Protein 1J5X (pdb70)

Organism: Thermotoga maritima (strain ATCC 43589 / DSM 3109 / JCM 10099 / NBRC 100826 / MSB8) (NCBI:txid243274)

Solvent-accessible surface area: 13278 Å² total

Secondary structure (DSSP, 8-state):
-HHHHHHHHHHHTHHHHHHHTGGGTT----EEEEEESTHHHHHHHHHHHHHHHHH--EEEEEEHHHHHTT-S----SSEEEEEE-SSS--HHHHHHHHHHHHTTEEEEEEES-TTSHHHHHSSEEEE------S---TTT--TTT--HHHHHHT---HHHHHHHHHHHHHHHHHHHHHHTS-GGG--EEEEE--HHHHHHHHHHHHHH----EEEEE-GGGGGTTGGGG--TTEEE-------HHHHHHHHHHHHTT-EE--BSTTSSB----SGGGGGGTTHHHHHHHHHHHHHHT--TTS-TT--SS---

B-factor: mean 27.66, std 9.81, range [11.33, 60.62]

CATH classification: 3.40.50.10490 (+1 more: 3.40.50.10490)

Radius of gyration: 19.01 Å; Cα contacts (8 Å, |Δi|>4): 615; chains: 1; bounding box: 54×46×40 Å

Nearest PDB structures (foldseek):
  1j5x-assembly1_A  TM=1.003E+00  e=1.816E-60  Thermotoga maritima
  7kqa-assembly1_B  TM=7.941E-01  e=3.525E-17  Stenotrophomonas maltophilia
  3g68-assembly1_B  TM=8.405E-01  e=2.743E-16  Clostridioides difficile 630
  3fj1-assembly2_C  TM=7.834E-01  e=1.114E-14  Ruegeria pomeroyi DSS-3
  3hba-assembly1_A  TM=6.996E-01  e=1.153E-13  Shewanella denitrificans OS217

Structure (mmCIF, N/CA/C/O backbone):
data_1J5X
#
_entry.id   1J5X
#
_cell.length_a   72.96
_cell.length_b   72.96
_cell.length_c   128.52
_cell.angle_alpha   90
_cell.angle_beta   90
_cell.angle_gamma   120
#
_symmetry.space_group_name_H-M   'P 31 2 1'
#
loop_
_entity.id
_entity.type
_entity.pdbx_description
1 polymer 'GLUCOSAMINE-6-PHOSPHATE DEAMINASE'
2 water water
#
loop_
_atom_site.group_PDB
_atom_site.id
_atom_site.type_symbol
_atom_site.label_atom_id
_atom_site.label_alt_id
_atom_site.label_comp_id
_atom_site.label_asym_id
_atom_site.label_entity_id
_atom_site.label_seq_id
_atom_site.pdbx_PDB_ins_code
_atom_site.Cartn_x
_atom_site.Cartn_y
_atom_site.Cartn_z
_atom_site.occupancy
_atom_site.B_iso_or_equiv
_atom_site.auth_seq_id
_atom_site.auth_comp_id
_atom_site.auth_asym_id
_atom_site.auth_atom_id
_atom_site.pdbx_PDB_model_num
ATOM 1 N N . SER A 1 14 ? 56.847 3.117 -2.696 1.00 29.80 2 SER A N 1
ATOM 2 C CA . SER A 1 14 ? 56.283 3.747 -1.447 1.00 29.05 2 SER A CA 1
ATOM 3 C C . SER A 1 14 ? 55.414 4.950 -1.752 1.00 28.76 2 SER A C 1
ATOM 4 O O . SER A 1 14 ? 55.823 5.871 -2.498 1.00 26.38 2 SER A O 1
ATOM 7 N N . LYS A 1 15 ? 54.217 4.970 -1.166 1.00 24.64 3 LYS A N 1
ATOM 8 C CA . LYS A 1 15 ? 53.319 6.107 -1.372 1.00 24.87 3 LYS A CA 1
ATOM 9 C C . LYS A 1 15 ? 53.955 7.385 -0.764 1.00 25.58 3 LYS A C 1
ATOM 10 O O . LYS A 1 15 ? 53.805 8.484 -1.320 1.00 24.69 3 LYS A O 1
ATOM 16 N N . THR A 1 16 ? 54.633 7.199 0.368 1.00 24.62 4 THR A N 1
ATOM 17 C CA . THR A 1 16 ? 55.298 8.311 1.055 1.00 26.24 4 THR A CA 1
ATOM 18 C C . THR A 1 16 ? 56.366 8.905 0.124 1.00 26.77 4 THR A C 1
ATOM 19 O O . THR A 1 16 ? 56.378 10.139 -0.122 1.00 25.01 4 THR A O 1
ATOM 23 N N . LEU A 1 17 ? 57.239 8.057 -0.434 1.00 24.91 5 LEU A N 1
ATOM 24 C CA . LEU A 1 17 ? 58.241 8.574 -1.368 1.00 23.81 5 LEU A CA 1
ATOM 25 C C . LEU A 1 17 ? 57.550 9.323 -2.519 1.00 23.24 5 LEU A C 1
ATOM 26 O O . LEU A 1 17 ? 58.014 10.401 -2.966 1.00 25.47 5 LEU A O 1
ATOM 31 N N . LYS A 1 18 ? 56.428 8.789 -3.027 1.00 23.52 6 LYS A N 1
ATOM 32 C CA . LYS A 1 18 ? 55.726 9.475 -4.113 1.00 24.39 6 LYS A CA 1
ATOM 33 C C . LYS A 1 18 ? 55.269 10.885 -3.711 1.00 24.51 6 LYS A C 1
ATOM 34 O O . LYS A 1 18 ? 55.433 11.869 -4.454 1.00 21.88 6 LYS A O 1
ATOM 40 N N . GLU A 1 19 ? 54.661 10.968 -2.538 1.00 21.42 7 GLU A N 1
ATOM 41 C CA . GLU A 1 19 ? 54.192 12.256 -2.072 1.00 22.12 7 GLU A CA 1
ATOM 42 C C . GLU A 1 19 ? 55.384 13.198 -1.716 1.00 21.86 7 GLU A C 1
ATOM 43 O O . GLU A 1 19 ? 55.293 14.384 -1.903 1.00 26.03 7 GLU A O 1
ATOM 49 N N . ILE A 1 20 ? 56.489 12.700 -1.222 1.00 23.32 8 ILE A N 1
ATOM 50 C CA . ILE A 1 20 ? 57.654 13.608 -0.994 1.00 24.36 8 ILE A CA 1
ATOM 51 C C . ILE A 1 20 ? 58.074 14.155 -2.388 1.00 27.36 8 ILE A C 1
ATOM 52 O O . ILE A 1 20 ? 58.268 15.378 -2.618 1.00 24.38 8 ILE A O 1
ATOM 57 N N . THR A 1 21 ? 58.199 13.228 -3.333 1.00 24.25 9 THR A N 1
ATOM 58 C CA . THR A 1 21 ? 58.613 13.578 -4.696 1.00 25.98 9 THR A CA 1
ATOM 59 C C . THR A 1 21 ? 57.661 14.536 -5.394 1.00 23.82 9 THR A C 1
ATOM 60 O O . THR A 1 21 ? 58.072 15.289 -6.281 1.00 24.31 9 THR A O 1
ATOM 64 N N . ASP A 1 22 ? 56.407 14.561 -4.953 1.00 23.04 10 ASP A N 1
ATOM 65 C CA . ASP A 1 22 ? 55.443 15.458 -5.545 1.00 22.18 10 ASP A CA 1
ATOM 66 C C . ASP A 1 22 ? 55.834 16.945 -5.293 1.00 22.82 10 ASP A C 1
ATOM 67 O O . ASP A 1 22 ? 55.299 17.819 -5.950 1.00 23.50 10 ASP A O 1
ATOM 72 N N . GLN A 1 23 ? 56.714 17.190 -4.335 1.00 21.66 11 GLN A N 1
ATOM 73 C CA . GLN A 1 23 ? 57.116 18.570 -4.069 1.00 24.13 11 GLN A CA 1
ATOM 74 C C . GLN A 1 23 ? 58.005 19.004 -5.235 1.00 25.36 11 GLN A C 1
ATOM 75 O O . GLN A 1 23 ? 58.276 20.187 -5.436 1.00 25.47 11 GLN A O 1
ATOM 81 N N . LYS A 1 24 ? 58.497 18.021 -5.976 1.00 24.69 12 LYS A N 1
ATOM 82 C CA . LYS A 1 24 ? 59.284 18.330 -7.156 1.00 27.32 12 LYS A CA 1
ATOM 83 C C . LYS A 1 24 ? 58.393 18.276 -8.371 1.00 29.17 12 LYS A C 1
ATOM 84 O O . LYS A 1 24 ? 58.438 19.156 -9.227 1.00 27.05 12 LYS A O 1
ATOM 90 N N . ASN A 1 25 ? 57.558 17.237 -8.473 1.00 29.41 13 ASN A N 1
ATOM 91 C CA . ASN A 1 25 ? 56.732 17.101 -9.668 1.00 32.88 13 ASN A CA 1
ATOM 92 C C . ASN A 1 25 ? 55.422 17.834 -9.810 1.00 30.54 13 ASN A C 1
ATOM 93 O O . ASN A 1 25 ? 54.973 18.094 -10.923 1.00 30.69 13 ASN A O 1
ATOM 98 N N . GLU A 1 26 ? 54.783 18.168 -8.705 1.00 28.76 14 GLU A N 1
ATOM 99 C CA . GLU A 1 26 ? 53.471 18.767 -8.805 1.00 26.75 14 GLU A CA 1
ATOM 100 C C . GLU A 1 26 ? 53.308 20.150 -8.190 1.00 24.16 14 GLU A C 1
ATOM 101 O O . GLU A 1 26 ? 52.243 20.749 -8.259 1.00 23.06 14 GLU A O 1
ATOM 107 N N . LEU A 1 27 ? 54.363 20.642 -7.586 1.00 23.68 15 LEU A N 1
ATOM 108 C CA . LEU A 1 27 ? 54.269 21.925 -6.887 1.00 25.35 15 LEU A CA 1
ATOM 109 C C . LEU A 1 27 ? 53.917 23.098 -7.788 1.00 26.58 15 LEU A C 1
ATOM 110 O O . LEU A 1 27 ? 53.082 23.911 -7.439 1.00 26.16 15 LEU A O 1
ATOM 115 N N . LYS A 1 28 ? 54.564 23.179 -8.948 1.00 26.32 16 LYS A N 1
ATOM 116 C CA . LYS A 1 28 ? 54.268 24.286 -9.852 1.00 25.96 16 LYS A CA 1
ATOM 117 C C . LYS A 1 28 ? 52.823 24.293 -10.286 1.00 25.94 16 LYS A C 1
ATOM 118 O O . LYS A 1 28 ? 52.140 25.326 -10.351 1.00 24.99 16 LYS A O 1
ATOM 124 N N . LYS A 1 29 ? 52.315 23.105 -10.591 1.00 26.27 17 LYS A N 1
ATOM 125 C CA . LYS A 1 29 ? 50.921 23.021 -10.981 1.00 27.78 17 LYS A CA 1
ATOM 126 C C . LYS A 1 29 ? 49.984 23.479 -9.870 1.00 24.29 17 LYS A C 1
ATOM 127 O O . LYS A 1 29 ? 49.016 24.200 -10.104 1.00 25.21 17 LYS A O 1
ATOM 133 N N . PHE A 1 30 ? 50.274 23.026 -8.653 1.00 24.78 18 PHE A N 1
ATOM 134 C CA . PHE A 1 30 ? 49.464 23.384 -7.517 1.00 24.50 18 PHE A CA 1
ATOM 135 C C . PHE A 1 30 ? 49.580 24.904 -7.331 1.00 21.61 18 PHE A C 1
ATOM 136 O O . PHE A 1 30 ? 48.594 25.597 -7.103 1.00 21.44 18 PHE A O 1
ATOM 144 N N . PHE A 1 31 ? 50.813 25.399 -7.402 1.00 22.83 19 PHE A N 1
ATOM 145 C CA . PHE A 1 31 ? 51.031 26.843 -7.212 1.00 23.52 19 PHE A CA 1
ATOM 146 C C . PHE A 1 31 ? 50.207 27.660 -8.208 1.00 26.41 19 PHE A C 1
ATOM 147 O O . PHE A 1 31 ? 49.484 28.618 -7.834 1.00 26.50 19 PHE A O 1
ATOM 155 N N . GLU A 1 32 ? 50.276 27.252 -9.479 1.00 26.96 20 GLU A N 1
ATOM 156 C CA . GLU A 1 32 ? 49.620 28.016 -10.538 1.00 30.61 20 GLU A CA 1
ATOM 157 C C . GLU A 1 32 ? 48.139 27.855 -10.582 1.00 31.33 20 GLU A C 1
ATOM 158 O O . GLU A 1 32 ? 47.415 28.783 -10.900 1.00 30.94 20 GLU A O 1
ATOM 164 N N . ASN A 1 33 ? 47.654 26.667 -10.244 1.00 30.94 21 ASN A N 1
ATOM 165 C CA . ASN A 1 33 ? 46.220 26.508 -10.300 1.00 32.93 21 ASN A CA 1
ATOM 166 C C . ASN A 1 33 ? 45.446 26.918 -9.065 1.00 30.52 21 ASN A C 1
ATOM 167 O O . ASN A 1 33 ? 44.293 27.342 -9.165 1.00 32.45 21 ASN A O 1
ATOM 172 N N . PHE A 1 34 ? 46.062 26.803 -7.896 1.00 26.63 22 PHE A N 1
ATOM 173 C CA . PHE A 1 34 ? 45.365 27.146 -6.678 1.00 24.86 22 PHE A CA 1
ATOM 174 C C . PHE A 1 34 ? 45.949 28.415 -5.994 1.00 23.55 22 PHE A C 1
ATOM 175 O O . PHE A 1 34 ? 45.221 29.322 -5.653 1.00 25.46 22 PHE A O 1
ATOM 183 N N . VAL A 1 35 ? 47.256 28.436 -5.781 1.00 23.12 23 VAL A N 1
ATOM 184 C CA . VAL A 1 35 ? 47.836 29.587 -5.043 1.00 21.69 23 VAL A CA 1
ATOM 185 C C . VAL A 1 35 ? 47.634 30.936 -5.771 1.00 22.69 23 VAL A C 1
ATOM 186 O O . VAL A 1 35 ? 47.086 31.892 -5.198 1.00 25.20 23 VAL A O 1
ATOM 190 N N . LEU A 1 36 ? 48.080 30.999 -7.013 1.00 27.27 24 LEU A N 1
ATOM 191 C CA . LEU A 1 36 ? 47.933 32.207 -7.805 1.00 31.98 24 LEU A CA 1
ATOM 192 C C . LEU A 1 36 ? 46.513 32.671 -7.975 1.00 35.93 24 LEU A C 1
ATOM 193 O O . LEU A 1 36 ? 46.312 33.774 -8.417 1.00 39.04 24 LEU A O 1
ATOM 198 N N . ASN A 1 37 ? 45.516 31.847 -7.647 1.00 40.90 25 ASN A N 1
ATOM 199 C CA . ASN A 1 37 ? 44.125 32.297 -7.831 1.00 44.88 25 ASN A CA 1
ATOM 200 C C . ASN A 1 37 ? 43.453 32.652 -6.515 1.00 45.20 25 ASN A C 1
ATOM 201 O O . ASN A 1 37 ? 42.302 33.112 -6.474 1.00 45.05 25 ASN A O 1
ATOM 206 N N . LEU A 1 38 ? 44.202 32.462 -5.435 1.00 45.04 26 LEU A N 1
ATOM 207 C CA . LEU A 1 38 ? 43.723 32.710 -4.088 1.00 45.39 26 LEU A CA 1
ATOM 208 C C . LEU A 1 38 ? 43.202 34.137 -3.827 1.00 46.97 26 LEU A C 1
ATOM 209 O O . LEU A 1 38 ? 42.245 34.310 -3.076 1.00 47.15 26 LEU A O 1
ATOM 214 N N . GLU A 1 39 ? 43.788 35.174 -4.416 1.00 46.25 27 GLU A N 1
ATOM 215 C CA . GLU A 1 39 ? 43.246 36.487 -4.090 1.00 48.03 27 GLU A CA 1
ATOM 216 C C . GLU A 1 39 ? 41.861 36.784 -4.675 1.00 48.96 27 GLU A C 1
ATOM 217 O O . GLU A 1 39 ? 41.139 37.625 -4.136 1.00 48.06 27 GLU A O 1
ATOM 223 N N . LYS A 1 40 ? 41.483 36.091 -5.749 1.00 49.58 28 LYS A N 1
ATOM 224 C CA . LYS A 1 40 ? 40.155 36.289 -6.356 1.00 51.57 28 LYS A CA 1
ATOM 225 C C . LYS A 1 40 ? 39.043 35.414 -5.703 1.00 51.95 28 LYS A C 1
ATOM 226 O O . LYS A 1 40 ? 39.102 35.007 -4.520 1.00 52.70 28 LYS A O 1
ATOM 232 N N . ILE A 1 47 ? 38.865 36.040 4.172 1.00 43.13 35 ILE A N 1
ATOM 233 C CA . ILE A 1 47 ? 39.903 36.236 5.187 1.00 40.60 35 ILE A CA 1
ATOM 234 C C . ILE A 1 47 ? 40.359 37.693 5.339 1.00 41.97 35 ILE A C 1
ATOM 235 O O . ILE A 1 47 ? 40.326 38.254 6.455 1.00 39.32 35 ILE A O 1
ATOM 240 N N . THR A 1 52 ? 42.013 40.295 11.895 1.00 49.21 40 THR A N 1
ATOM 241 C CA . THR A 1 52 ? 41.841 40.930 13.201 1.00 48.87 40 THR A CA 1
ATOM 242 C C . THR A 1 52 ? 43.108 41.264 13.976 1.00 50.06 40 THR A C 1
ATOM 243 O O . THR A 1 52 ? 44.245 40.959 13.583 1.00 49.51 40 THR A O 1
ATOM 247 N N . ASP A 1 53 ? 42.832 41.863 15.131 1.00 50.08 41 ASP A N 1
ATOM 248 C CA . ASP A 1 53 ? 43.804 42.269 16.104 1.00 48.62 41 ASP A CA 1
ATOM 249 C C . ASP A 1 53 ? 44.801 41.136 16.380 1.00 47.14 41 ASP A C 1
ATOM 250 O O . ASP A 1 53 ? 46.037 41.303 16.183 1.00 44.31 41 ASP A O 1
ATOM 252 N N . GLU A 1 54 ? 44.252 40.004 16.846 1.00 40.67 42 GLU A N 1
ATOM 253 C CA . GLU A 1 54 ? 45.062 38.846 17.216 1.00 37.47 42 GLU A CA 1
ATOM 254 C C . GLU A 1 54 ? 44.620 37.659 16.360 1.00 32.79 42 GLU A C 1
ATOM 255 O O . GLU A 1 54 ? 43.411 37.465 16.137 1.00 30.17 42 GLU A O 1
ATOM 261 N N . VAL A 1 55 ? 45.578 36.910 15.833 1.00 25.86 43 VAL A N 1
ATOM 262 C CA . VAL A 1 55 ? 45.197 35.768 15.010 1.00 22.62 43 VAL A CA 1
ATOM 263 C C . VAL A 1 55 ? 45.850 34.535 15.586 1.00 22.60 43 VAL A C 1
ATOM 264 O O . VAL A 1 55 ? 47.042 34.532 15.907 1.00 19.05 43 VAL A O 1
ATOM 268 N N . LEU A 1 56 ? 45.023 33.510 15.820 1.00 17.88 44 LEU A N 1
ATOM 269 C CA . LEU A 1 56 ? 45.508 32.249 16.356 1.00 17.83 44 LEU A CA 1
ATOM 270 C C . LEU A 1 56 ? 45.694 31.197 15.232 1.00 15.60 44 LEU A C 1
ATOM 271 O O . LEU A 1 56 ? 45.003 31.242 14.213 1.00 18.85 44 LEU A O 1
ATOM 276 N N . PHE A 1 57 ? 46.646 30.277 15.451 1.00 14.99 45 PHE A N 1
ATOM 277 C CA . PHE A 1 57 ? 46.943 29.191 14.511 1.00 15.06 45 PHE A CA 1
ATOM 278 C C . PHE A 1 57 ? 46.908 27.976 15.425 1.00 15.95 45 PHE A C 1
ATOM 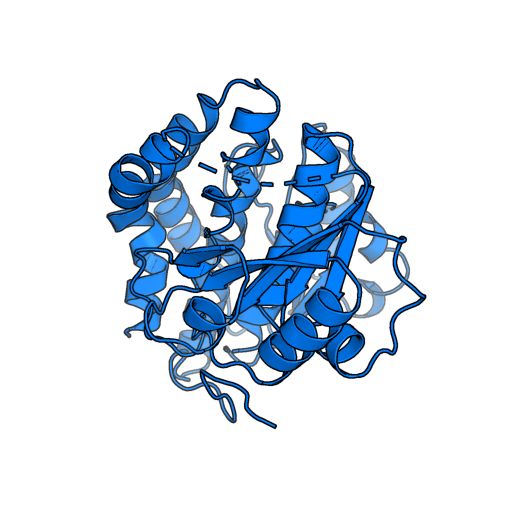279 O O . PHE A 1 57 ? 47.706 27.868 16.335 1.00 15.36 45 PHE A O 1
ATOM 287 N N . VAL A 1 58 ? 45.979 27.040 15.159 1.00 16.22 46 VAL A N 1
ATOM 288 C CA . VAL A 1 58 ? 45.772 25.948 16.142 1.00 15.04 46 VAL A CA 1
ATOM 289 C C . VAL A 1 58 ? 45.813 24.592 15.438 1.00 16.01 46 VAL A C 1
ATOM 290 O O . VAL A 1 58 ? 45.128 24.431 14.432 1.00 17.07 46 VAL A O 1
ATOM 294 N N . GLY A 1 59 ? 46.571 23.640 15.961 1.00 16.09 47 GLY A N 1
ATOM 295 C CA . GLY A 1 59 ? 46.621 22.346 15.271 1.00 19.31 47 GLY A CA 1
ATOM 296 C C . GLY A 1 59 ? 47.371 21.324 16.089 1.00 19.96 47 GLY A C 1
ATOM 297 O O . GLY A 1 59 ? 47.823 21.673 17.169 1.00 16.64 47 GLY A O 1
ATOM 298 N N . CYS A 1 60 ? 47.499 20.083 15.580 1.00 15.45 48 CYS A N 1
ATOM 299 C CA . CYS A 1 60 ? 48.188 18.987 16.276 1.00 15.13 48 CYS A CA 1
ATOM 300 C C . CYS A 1 60 ? 49.283 18.346 15.443 1.00 14.70 48 CYS A C 1
ATOM 301 O O . CYS A 1 60 ? 49.111 18.200 14.210 1.00 16.50 48 CYS A O 1
ATOM 304 N N . GLY A 1 61 ? 50.378 17.986 16.103 1.00 16.54 49 GLY A N 1
ATOM 305 C CA . GLY A 1 61 ? 51.480 17.275 15.421 1.00 14.95 49 GLY A CA 1
ATOM 306 C C . GLY A 1 61 ? 52.056 18.110 14.288 1.00 19.65 49 GLY A C 1
ATOM 307 O O . GLY A 1 61 ? 52.393 19.310 14.503 1.00 15.39 49 GLY A O 1
ATOM 308 N N . SER A 1 62 ? 52.215 17.507 13.104 1.00 16.95 50 SER A N 1
ATOM 309 C CA . SER A 1 62 ? 52.720 18.293 11.952 1.00 17.55 50 SER A CA 1
ATOM 310 C C . SER A 1 62 ? 51.892 19.531 11.716 1.00 18.53 50 SER A C 1
ATOM 311 O O . SER A 1 62 ? 52.439 20.551 11.235 1.00 20.51 50 SER A O 1
ATOM 314 N N . SER A 1 63 ? 50.580 19.469 12.010 1.00 15.79 51 SER A N 1
ATOM 315 C CA . SER A 1 63 ? 49.736 20.647 11.766 1.00 18.24 51 SER A CA 1
ATOM 316 C C . SER A 1 63 ? 49.991 21.741 12.836 1.00 18.22 51 SER A C 1
ATOM 317 O O . SER A 1 63 ? 49.718 22.923 12.636 1.00 18.43 51 SER A O 1
ATOM 320 N N . TYR A 1 64 ? 50.481 21.325 13.986 1.00 17.48 52 TYR A N 1
ATOM 321 C CA . TYR A 1 64 ? 50.836 22.339 14.978 1.00 16.72 52 TYR A CA 1
ATOM 322 C C . TYR A 1 64 ? 52.133 22.930 14.484 1.00 17.10 52 TYR A C 1
ATOM 323 O O . TYR A 1 64 ? 52.371 24.140 14.618 1.00 17.17 52 TYR A O 1
ATOM 332 N N . ASN A 1 65 ? 53.033 22.088 13.977 1.00 17.07 53 ASN A N 1
ATOM 333 C CA . ASN A 1 65 ? 54.289 22.670 13.475 1.00 16.10 53 ASN A CA 1
ATOM 334 C C . ASN A 1 65 ? 54.051 23.643 12.333 1.00 16.48 53 ASN A C 1
ATOM 335 O O . ASN A 1 65 ? 54.789 24.650 12.189 1.00 18.03 53 ASN A O 1
ATOM 340 N N . LEU A 1 66 ? 53.044 23.357 11.516 1.00 14.68 54 LEU A N 1
ATOM 341 C CA . LEU A 1 66 ? 52.673 24.178 10.390 1.00 18.11 54 LEU A CA 1
ATOM 342 C C . LEU A 1 66 ? 52.126 25.508 10.960 1.00 16.64 54 LEU A C 1
ATOM 343 O O . LEU A 1 66 ? 52.534 26.611 10.530 1.00 18.85 54 LEU A O 1
ATOM 348 N N . ALA A 1 67 ? 51.250 25.410 11.961 1.00 15.59 55 ALA A N 1
ATOM 349 C CA . ALA A 1 67 ? 50.627 26.581 12.635 1.00 15.53 55 ALA A CA 1
ATOM 350 C C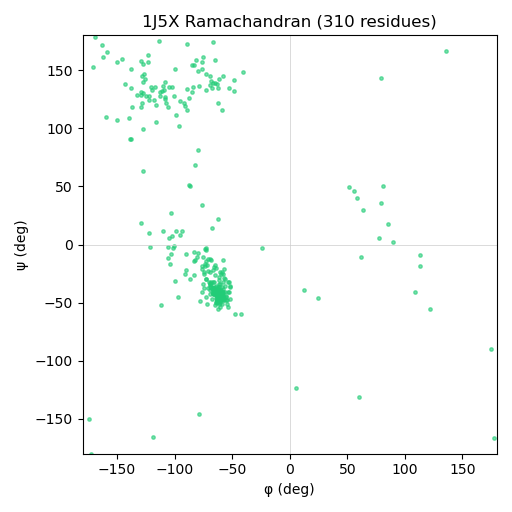 . ALA A 1 67 ? 51.721 27.471 13.237 1.00 16.47 55 ALA A C 1
ATOM 351 O O . ALA A 1 67 ? 51.680 28.687 13.125 1.00 16.79 55 ALA A O 1
ATOM 353 N N . LEU A 1 68 ? 52.709 26.854 13.872 1.00 15.21 56 LEU A N 1
ATOM 354 C CA . LEU A 1 68 ? 53.801 27.621 14.456 1.00 16.59 56 LEU A CA 1
ATOM 355 C C . LEU A 1 68 ? 54.570 28.369 13.358 1.00 18.28 56 LEU A C 1
ATOM 356 O O . LEU A 1 68 ? 54.793 29.592 13.464 1.00 19.06 56 LEU A O 1
ATOM 361 N N . THR A 1 69 ? 54.947 27.648 12.305 1.00 16.71 57 THR A N 1
ATOM 362 C CA . THR A 1 69 ? 55.704 28.261 11.212 1.00 18.22 57 THR A CA 1
ATOM 363 C C . THR A 1 69 ? 54.960 29.432 10.579 1.00 18.57 57 THR A C 1
ATOM 364 O O . THR A 1 69 ? 55.538 30.518 10.411 1.00 16.16 57 THR A O 1
ATOM 368 N N . ILE A 1 70 ? 53.662 29.262 10.269 1.00 16.91 58 ILE A N 1
ATOM 369 C CA . ILE A 1 70 ? 52.972 30.369 9.643 1.00 15.09 58 ILE A CA 1
ATOM 370 C C . ILE A 1 70 ? 52.705 31.512 10.626 1.00 16.86 58 ILE A C 1
ATOM 371 O O . ILE A 1 70 ? 52.716 32.686 10.231 1.00 16.60 58 ILE A O 1
ATOM 376 N N . SER A 1 71 ? 52.531 31.211 11.922 1.00 14.56 59 SER A N 1
ATOM 377 C CA . SER A 1 71 ? 52.275 32.267 12.923 1.00 16.57 59 SER A CA 1
ATOM 378 C C . SER A 1 71 ? 53.471 33.272 12.906 1.00 17.94 59 SER A C 1
ATOM 379 O O . SER A 1 71 ? 53.280 34.517 12.957 1.00 17.27 59 SER A O 1
ATOM 382 N N . TYR A 1 72 ? 54.684 32.751 12.820 1.00 16.49 60 TYR A N 1
ATOM 383 C CA . TYR A 1 72 ? 55.847 33.684 12.786 1.00 16.22 60 TYR A CA 1
ATOM 384 C C . TYR A 1 72 ? 55.731 34.567 11.537 1.00 17.62 60 TYR A C 1
ATOM 385 O O . TYR A 1 72 ? 55.920 35.793 11.583 1.00 18.93 60 TYR A O 1
ATOM 394 N N . TYR A 1 73 ? 55.477 33.941 10.386 1.00 17.27 61 TYR A N 1
ATOM 395 C CA . TYR A 1 73 ? 55.407 34.703 9.140 1.00 18.39 61 TYR A CA 1
ATOM 396 C C . TYR A 1 73 ? 54.293 35.745 9.113 1.00 18.43 61 TYR A C 1
ATOM 397 O O . TYR A 1 73 ? 54.472 36.875 8.600 1.00 17.31 61 TYR A O 1
ATOM 406 N N . PHE A 1 74 ? 53.119 35.373 9.597 1.00 17.60 62 PHE A N 1
ATOM 407 C CA . PHE A 1 74 ? 52.016 36.348 9.659 1.00 19.23 62 PHE A CA 1
ATOM 408 C C . PHE A 1 74 ? 52.339 37.566 10.512 1.00 20.37 62 PHE A C 1
ATOM 409 O O . PHE A 1 74 ? 52.055 38.716 10.126 1.00 21.09 62 PHE A O 1
ATOM 417 N N . GLU A 1 75 ? 52.919 37.325 11.671 1.00 19.49 63 GLU A N 1
ATOM 418 C CA . GLU A 1 75 ? 53.298 38.433 12.531 1.00 21.69 63 GLU A CA 1
ATOM 419 C C . GLU A 1 75 ? 54.364 39.264 11.800 1.00 20.54 63 GLU A C 1
ATOM 420 O O . GLU A 1 75 ? 54.338 40.499 11.856 1.00 24.17 63 GLU A O 1
ATOM 426 N N . ARG A 1 76 ? 55.274 38.596 11.128 1.00 17.91 64 ARG A N 1
ATOM 427 C CA . ARG A 1 76 ? 56.371 39.289 10.415 1.00 19.46 64 ARG A CA 1
ATOM 428 C C . ARG A 1 76 ? 55.860 40.174 9.268 1.00 20.16 64 ARG A C 1
ATOM 429 O O . ARG A 1 76 ? 56.244 41.358 9.128 1.00 18.84 64 ARG A O 1
ATOM 437 N N . VAL A 1 77 ? 55.010 39.624 8.427 1.00 17.26 65 VAL A N 1
ATOM 438 C CA . VAL A 1 77 ? 54.566 40.420 7.289 1.00 21.15 65 VAL A CA 1
ATOM 439 C C . VAL A 1 77 ? 53.328 41.244 7.489 1.00 21.19 65 VAL A C 1
ATOM 440 O O . VAL A 1 77 ? 53.173 42.284 6.809 1.00 21.98 65 VAL A O 1
ATOM 444 N N . LEU A 1 78 ? 52.443 40.863 8.403 1.00 19.34 66 LEU A N 1
ATOM 445 C CA . LEU A 1 78 ? 51.232 41.675 8.622 1.00 21.55 66 LEU A CA 1
ATOM 446 C C . LEU A 1 78 ? 51.299 42.543 9.875 1.00 23.11 66 LEU A C 1
ATOM 447 O O . LEU A 1 78 ? 50.425 43.360 10.088 1.00 22.21 66 LEU A O 1
ATOM 452 N N . LYS A 1 79 ? 52.333 42.350 10.686 1.00 23.09 67 LYS A N 1
ATOM 453 C CA . LYS A 1 79 ? 52.515 43.095 11.920 1.00 24.63 67 LYS A CA 1
ATOM 454 C C . LYS A 1 79 ? 51.331 42.998 12.848 1.00 26.07 67 LYS A C 1
ATOM 455 O O . LYS A 1 79 ? 50.906 43.987 13.389 1.00 25.37 67 LYS A O 1
ATOM 461 N N . ILE A 1 80 ? 50.805 41.803 13.061 1.00 24.00 68 ILE A N 1
ATOM 462 C CA . ILE A 1 80 ? 49.655 41.619 13.947 1.00 27.81 68 ILE A CA 1
ATOM 463 C C . ILE A 1 80 ? 50.102 40.614 14.991 1.00 26.22 68 ILE A C 1
ATOM 464 O O . ILE A 1 80 ? 51.042 39.874 14.758 1.00 28.75 68 ILE A O 1
ATOM 469 N N . ARG A 1 81 ? 49.464 40.601 16.141 1.00 22.74 69 ARG A N 1
ATOM 470 C CA . ARG A 1 81 ? 49.835 39.676 17.183 1.00 25.51 69 ARG A CA 1
ATOM 471 C C . ARG A 1 81 ? 49.364 38.259 16.761 1.00 21.98 69 ARG A C 1
ATOM 472 O O . ARG A 1 81 ? 48.232 38.141 16.314 1.00 25.85 69 ARG A O 1
ATOM 480 N N . THR A 1 82 ? 50.222 37.257 16.881 1.00 20.63 70 THR A N 1
ATOM 481 C CA . THR A 1 82 ? 49.783 35.851 16.558 1.00 19.42 70 THR A CA 1
ATOM 482 C C . THR A 1 82 ? 50.123 34.902 17.685 1.00 19.86 70 THR A C 1
ATOM 483 O O . THR A 1 82 ? 51.003 35.178 18.479 1.00 20.37 70 THR A O 1
ATOM 487 N N . LYS A 1 83 ? 49.438 33.755 17.773 1.00 15.96 71 LYS A N 1
ATOM 488 C CA . LYS A 1 83 ? 49.762 32.753 18.776 1.00 18.37 71 LYS A CA 1
ATOM 489 C C . LYS A 1 83 ? 49.543 31.412 18.040 1.00 16.77 71 LYS A C 1
ATOM 490 O O . LYS A 1 83 ? 48.637 31.297 17.231 1.00 17.90 71 LYS A O 1
ATOM 496 N N . ALA A 1 84 ? 50.447 30.474 18.257 1.00 17.02 72 ALA A N 1
ATOM 497 C CA . ALA A 1 84 ? 50.298 29.101 17.685 1.00 16.03 72 ALA A CA 1
ATOM 498 C C . ALA A 1 84 ? 50.027 28.290 18.974 1.00 14.63 72 ALA A C 1
ATOM 499 O O . ALA A 1 84 ? 50.756 28.445 20.003 1.00 17.46 72 ALA A O 1
ATOM 501 N N . ILE A 1 85 ? 48.991 27.435 18.942 1.00 15.14 73 ILE A N 1
ATOM 502 C CA . ILE A 1 85 ? 48.619 26.671 20.145 1.00 15.75 73 ILE A CA 1
ATOM 503 C C . ILE A 1 85 ? 48.281 25.228 19.772 1.00 15.10 73 ILE A C 1
ATOM 504 O O . ILE A 1 85 ? 47.546 25.000 18.787 1.00 14.62 73 ILE A O 1
ATOM 509 N N . PRO A 1 86 ? 48.812 24.268 20.545 1.00 15.95 74 PRO A N 1
ATOM 510 C CA . PRO A 1 86 ? 48.473 22.862 20.238 1.00 16.74 74 PRO A CA 1
ATOM 511 C C . PRO A 1 86 ? 46.957 22.772 20.461 1.00 17.65 74 PRO A C 1
ATOM 512 O O . PRO A 1 86 ? 46.462 23.306 21.450 1.00 16.56 74 PRO A O 1
ATOM 516 N N . ALA A 1 87 ? 46.214 22.076 19.588 1.00 18.94 75 ALA A N 1
ATOM 517 C CA . ALA A 1 87 ? 44.767 22.105 19.747 1.00 15.88 75 ALA A CA 1
ATOM 518 C C . ALA A 1 87 ? 44.222 21.561 21.044 1.00 17.91 75 ALA A C 1
ATOM 519 O O . ALA A 1 87 ? 43.154 22.022 21.457 1.00 17.41 75 ALA A O 1
ATOM 521 N N . GLY A 1 88 ? 44.905 20.586 21.632 1.00 18.34 76 GLY A N 1
ATOM 522 C CA . GLY A 1 88 ? 44.452 20.034 22.903 1.00 17.51 76 GLY A CA 1
ATOM 523 C C . GLY A 1 88 ? 44.360 21.097 24.001 1.00 17.37 76 GLY A C 1
ATOM 524 O O . GLY A 1 88 ? 43.476 21.054 24.843 1.00 17.09 76 GLY A O 1
ATOM 525 N N . GLU A 1 89 ? 45.286 22.062 24.014 1.00 17.86 77 GLU A N 1
ATOM 526 C CA . GLU A 1 89 ? 45.235 23.110 25.034 1.00 16.98 77 GLU A CA 1
ATOM 527 C C . GLU A 1 89 ? 43.995 24.004 24.868 1.00 15.76 77 GLU A C 1
ATOM 528 O O . GLU A 1 89 ? 43.451 24.521 25.853 1.00 18.52 77 GLU A O 1
ATOM 534 N N . VAL A 1 90 ? 43.557 24.202 23.631 1.00 16.45 78 VAL A N 1
ATOM 535 C CA . VAL A 1 90 ? 42.386 25.011 23.391 1.00 15.81 78 VAL A CA 1
ATOM 536 C C . VAL A 1 90 ? 41.148 24.159 23.727 1.00 18.97 78 VAL A C 1
ATOM 537 O O . VAL A 1 90 ? 40.219 24.622 24.391 1.00 17.08 78 VAL A O 1
ATOM 541 N N . ALA A 1 91 ? 41.150 22.947 23.194 1.00 17.40 79 ALA A N 1
ATOM 542 C CA . ALA A 1 91 ? 40.003 22.035 23.400 1.00 17.64 79 ALA A CA 1
ATOM 543 C C . ALA A 1 91 ? 39.652 21.874 24.860 1.00 20.10 79 ALA A C 1
ATOM 544 O O . ALA A 1 91 ? 38.453 21.812 25.209 1.00 21.35 79 ALA A O 1
ATOM 546 N N . PHE A 1 92 ? 40.664 21.774 25.731 1.00 19.22 80 PHE A N 1
ATOM 547 C CA . PHE A 1 92 ? 40.384 21.594 27.145 1.00 19.71 80 PHE A CA 1
ATOM 548 C C . PHE A 1 92 ? 40.462 22.901 27.974 1.00 19.86 80 PHE A C 1
ATOM 549 O O . PHE A 1 92 ? 40.427 22.870 29.190 1.00 20.53 80 PHE A O 1
ATOM 557 N N . GLN A 1 93 ? 40.528 24.012 27.262 1.00 17.27 81 GLN A N 1
ATOM 558 C CA . GLN A 1 93 ? 40.538 25.364 27.814 1.00 22.32 81 GLN A CA 1
ATOM 559 C C . GLN A 1 93 ? 41.608 25.527 28.899 1.00 23.52 81 GLN A C 1
ATOM 560 O O . GLN A 1 93 ? 41.336 26.038 30.036 1.00 19.15 81 GLN A O 1
ATOM 566 N N . LYS A 1 94 ? 42.807 25.085 28.538 1.00 19.62 82 LYS A N 1
ATOM 567 C CA . LYS A 1 94 ? 43.935 25.210 29.441 1.00 20.07 82 LYS A CA 1
ATOM 568 C C . LYS A 1 94 ? 44.844 26.372 29.065 1.00 23.71 82 LYS A C 1
ATOM 569 O O . LYS A 1 94 ? 45.851 26.642 29.759 1.00 26.24 82 LYS A O 1
ATOM 575 N N . ILE A 1 95 ? 44.508 27.034 27.974 1.00 21.53 83 ILE A N 1
ATOM 576 C CA . ILE A 1 95 ? 45.272 28.193 27.516 1.00 24.14 83 ILE A CA 1
ATOM 577 C C . ILE A 1 95 ? 44.976 29.447 28.361 1.00 29.35 83 ILE A C 1
ATOM 578 O O . ILE A 1 95 ? 43.928 29.582 28.959 1.00 25.89 83 ILE A O 1
ATOM 583 N N . PRO A 1 96 ? 45.961 30.343 28.470 1.00 29.19 84 PRO A N 1
ATOM 584 C CA . PRO A 1 96 ? 45.710 31.568 29.232 1.00 34.36 84 PRO A CA 1
ATOM 585 C C . PRO A 1 96 ? 44.543 32.234 28.423 1.00 39.71 84 PRO A C 1
ATOM 586 O O . PRO A 1 96 ? 44.513 32.119 27.191 1.00 40.74 84 PRO A O 1
ATOM 590 N N . ASP A 1 97 ? 43.576 32.876 29.085 1.00 43.25 85 ASP A N 1
ATOM 591 C CA . ASP A 1 97 ? 42.425 33.474 28.367 1.00 45.95 85 ASP A CA 1
ATOM 592 C C . ASP A 1 97 ? 42.717 34.193 27.040 1.00 46.59 85 ASP A C 1
ATOM 593 O O . ASP A 1 97 ? 43.765 34.791 26.882 1.00 48.15 85 ASP A O 1
ATOM 598 N N . LEU A 1 98 ? 41.771 34.157 26.103 1.00 46.94 86 LEU A N 1
ATOM 599 C CA . LEU A 1 98 ? 41.958 34.847 24.822 1.00 47.29 86 LEU A CA 1
ATOM 600 C C . LEU A 1 98 ? 41.472 36.287 24.853 1.00 46.26 86 LEU A C 1
ATOM 601 O O . LEU A 1 98 ? 40.824 36.729 25.811 1.00 45.85 86 LEU A O 1
ATOM 606 N N . GLU A 1 99 ? 41.767 37.000 23.767 1.00 44.57 87 GLU A N 1
ATOM 607 C CA . GLU A 1 99 ? 41.297 38.370 23.647 1.00 44.18 87 GLU A CA 1
ATOM 608 C C . GLU A 1 99 ? 39.774 38.247 23.530 1.00 45.04 87 GLU A C 1
ATOM 609 O O . GLU A 1 99 ? 39.224 37.135 23.422 1.00 44.72 87 GLU A O 1
ATOM 611 N N . GLU A 1 100 ? 39.094 39.382 23.533 1.00 45.45 88 GLU A N 1
ATOM 612 C CA . GLU A 1 100 ? 37.645 39.382 23.459 1.00 46.96 88 GLU A CA 1
ATOM 613 C C . GLU A 1 100 ? 37.073 38.879 22.120 1.00 46.27 88 GLU A C 1
ATOM 614 O O . GLU A 1 100 ? 35.921 38.439 22.053 1.00 47.49 88 GLU A O 1
ATOM 616 N N . ARG A 1 101 ? 37.875 38.926 21.065 1.00 44.61 89 ARG A N 1
ATOM 617 C CA . ARG A 1 101 ? 37.408 38.496 19.753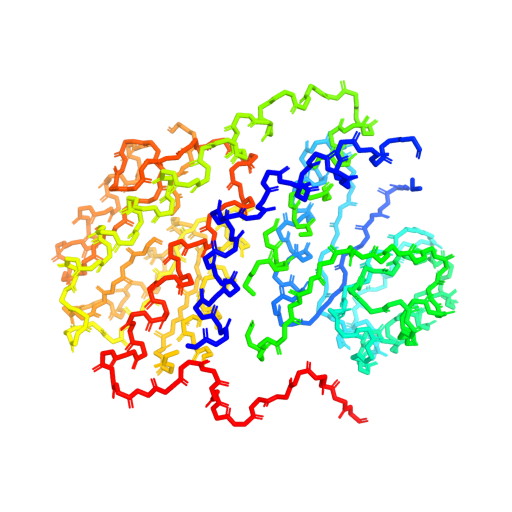 1.00 43.19 89 ARG A CA 1
ATOM 618 C C . ARG A 1 101 ? 38.646 38.267 18.925 1.00 42.72 89 ARG A C 1
ATOM 619 O O . ARG A 1 101 ? 39.725 38.790 19.271 1.00 43.10 89 ARG A O 1
ATOM 621 N N . GLY A 1 102 ? 38.509 37.523 17.830 1.00 36.77 90 GLY A N 1
ATOM 622 C CA . GLY A 1 102 ? 39.664 37.306 16.993 1.00 35.11 90 GLY A CA 1
ATOM 623 C C . GLY A 1 102 ? 39.353 36.391 15.822 1.00 32.76 90 GLY A C 1
ATOM 624 O O . GLY A 1 102 ? 38.165 36.135 15.493 1.00 33.43 90 GLY A O 1
ATOM 625 N N . LEU A 1 103 ? 40.415 35.927 15.178 1.00 27.38 91 LEU A N 1
ATOM 626 C CA . LEU A 1 103 ? 40.304 35.029 14.025 1.00 22.15 91 LEU A CA 1
ATOM 627 C C . LEU A 1 103 ? 41.213 33.843 14.370 1.00 22.30 91 LEU A C 1
ATOM 628 O O . LEU A 1 103 ? 42.281 34.051 14.950 1.00 20.06 91 LEU A O 1
ATOM 633 N N . ALA A 1 104 ? 40.792 32.608 14.061 1.00 18.25 92 ALA A N 1
ATOM 634 C CA . ALA A 1 104 ? 41.597 31.427 14.365 1.00 19.74 92 ALA A CA 1
ATOM 635 C C . ALA A 1 104 ? 41.678 30.509 13.161 1.00 21.43 92 ALA A C 1
ATOM 636 O O . ALA A 1 104 ? 40.660 30.173 12.567 1.00 21.25 92 ALA A O 1
ATOM 638 N N . PHE A 1 105 ? 42.893 30.132 12.790 1.00 19.61 93 PHE A N 1
ATOM 639 C CA . PHE A 1 105 ? 43.066 29.186 11.691 1.00 18.65 93 PHE A CA 1
ATOM 640 C C . PHE A 1 105 ? 43.198 27.841 12.421 1.00 18.63 93 PHE A C 1
ATOM 641 O O . PHE A 1 105 ? 44.062 27.653 13.289 1.00 16.65 93 PHE A O 1
ATOM 649 N N . LEU A 1 106 ? 42.325 26.899 12.067 1.00 17.23 94 LEU A N 1
ATOM 650 C CA . LEU A 1 106 ? 42.327 25.529 12.666 1.00 18.58 94 LEU A CA 1
ATOM 651 C C . LEU A 1 106 ? 42.846 24.539 11.577 1.00 19.15 94 LEU A C 1
ATOM 652 O O . LEU A 1 106 ? 42.348 24.553 10.452 1.00 20.82 94 LEU A O 1
ATOM 657 N N . PHE A 1 107 ? 43.856 23.735 11.895 1.00 16.75 95 PHE A N 1
ATOM 658 C CA . PHE A 1 107 ? 44.457 22.826 10.928 1.00 18.37 95 PHE A CA 1
ATOM 659 C C . PHE A 1 107 ? 44.213 21.357 11.263 1.00 16.65 95 PHE A C 1
ATOM 660 O O . PHE A 1 107 ? 44.498 20.916 12.366 1.00 18.86 95 PHE A O 1
ATOM 668 N N . SER A 1 108 ? 43.708 20.617 10.294 1.00 19.57 96 SER A N 1
ATOM 669 C CA . SER A 1 108 ? 43.547 19.146 10.493 1.00 17.56 96 SER A CA 1
ATOM 670 C C . SER A 1 108 ? 43.467 18.643 9.044 1.00 17.73 96 SER A C 1
ATOM 671 O O . SER A 1 108 ? 42.485 18.904 8.363 1.00 18.53 96 SER A O 1
ATOM 674 N N . ARG A 1 109 ? 44.504 17.957 8.625 1.00 19.84 97 ARG A N 1
ATOM 675 C CA . ARG A 1 109 ? 44.586 17.439 7.253 1.00 20.48 97 ARG A CA 1
ATOM 676 C C . ARG A 1 109 ? 43.343 16.601 6.929 1.00 21.09 97 ARG A C 1
ATOM 677 O O . ARG A 1 109 ? 42.669 16.864 5.936 1.00 19.85 97 ARG A O 1
ATOM 685 N N . THR A 1 110 ? 43.039 15.605 7.779 1.00 20.66 98 THR A N 1
ATOM 686 C CA . THR A 1 110 ? 41.856 14.734 7.503 1.00 22.40 98 THR A CA 1
ATOM 687 C C . THR A 1 110 ? 40.563 15.463 7.837 1.00 21.44 98 THR A C 1
ATOM 688 O O . THR A 1 110 ? 39.458 15.098 7.386 1.00 23.44 98 THR A O 1
ATOM 692 N N . GLY A 1 111 ? 40.689 16.531 8.636 1.00 19.11 99 GLY A N 1
ATOM 693 C CA . GLY A 1 111 ? 39.530 17.333 9.032 1.00 16.74 99 GLY A CA 1
ATOM 694 C C . GLY A 1 111 ? 38.670 16.696 10.137 1.00 16.83 99 GLY A C 1
ATOM 695 O O . GLY A 1 111 ? 37.648 17.225 10.509 1.00 18.47 99 GLY A O 1
ATOM 696 N N . ASN A 1 112 ? 39.119 15.582 10.684 1.00 17.68 100 ASN A N 1
ATOM 697 C CA . ASN A 1 112 ? 38.302 14.916 11.691 1.00 21.25 100 ASN A CA 1
ATOM 698 C C . ASN A 1 112 ? 39.023 14.738 13.046 1.00 21.61 100 ASN A C 1
ATOM 699 O O . ASN A 1 112 ? 38.510 14.072 13.960 1.00 21.31 100 ASN A O 1
ATOM 704 N N . THR A 1 113 ? 40.181 15.389 13.182 1.00 20.30 101 THR A N 1
ATOM 705 C CA . THR A 1 113 ? 40.984 15.329 14.424 1.00 21.82 101 THR A CA 1
ATOM 706 C C . THR A 1 113 ? 40.140 15.847 15.589 1.00 19.42 101 THR A C 1
ATOM 707 O O . THR A 1 113 ? 39.727 17.006 15.615 1.00 19.53 101 THR A O 1
ATOM 711 N N . THR A 1 114 ? 39.859 14.954 16.539 1.00 21.02 102 THR A N 1
ATOM 712 C CA . THR A 1 114 ? 38.978 15.315 17.646 1.00 20.78 102 THR A CA 1
ATOM 713 C C . THR A 1 114 ? 39.345 16.598 18.384 1.00 17.02 102 THR A C 1
ATOM 714 O O . THR A 1 114 ? 38.484 17.440 18.620 1.00 17.62 102 THR A O 1
ATOM 718 N N . GLU A 1 115 ? 40.621 16.725 18.720 1.00 18.19 103 GLU A N 1
ATOM 719 C CA . GLU A 1 115 ? 41.080 17.916 19.442 1.00 18.58 103 GLU A CA 1
ATOM 720 C C . GLU A 1 115 ? 40.839 19.207 18.652 1.00 17.99 103 GLU A C 1
ATOM 721 O O . GLU A 1 115 ? 40.534 20.237 19.229 1.00 18.01 103 GLU A O 1
ATOM 727 N N . VAL A 1 116 ? 40.942 19.137 17.319 1.00 19.12 104 VAL A N 1
ATOM 728 C CA . VAL A 1 116 ? 40.783 20.340 16.490 1.00 17.66 104 VAL A CA 1
ATOM 729 C C . VAL A 1 116 ? 39.323 20.698 16.430 1.00 18.25 104 VAL A C 1
ATOM 730 O O . VAL A 1 116 ? 38.970 21.870 16.417 1.00 15.33 104 VAL A O 1
ATOM 734 N N . LEU A 1 117 ? 38.445 19.664 16.368 1.00 17.92 105 LEU A N 1
ATOM 735 C CA . LEU A 1 117 ? 37.022 19.933 16.354 1.00 18.65 105 LEU A CA 1
ATOM 736 C C . LEU A 1 117 ? 36.562 20.473 17.723 1.00 16.88 105 LEU A C 1
ATOM 737 O O . LEU A 1 117 ? 35.682 21.353 17.828 1.00 18.07 105 LEU A O 1
ATOM 742 N N . LEU A 1 118 ? 37.153 19.954 18.790 1.00 18.17 106 LEU A N 1
ATOM 743 C CA . LEU A 1 118 ? 36.765 20.485 20.100 1.00 18.24 106 LEU A CA 1
ATOM 744 C C . LEU A 1 118 ? 37.232 21.929 20.195 1.00 19.30 106 LEU A C 1
ATOM 745 O O . LEU A 1 118 ? 36.508 22.796 20.713 1.00 17.21 106 LEU A O 1
ATOM 750 N N . ALA A 1 119 ? 38.452 22.172 19.723 1.00 17.70 107 ALA A N 1
ATOM 751 C CA . ALA A 1 119 ? 38.982 23.550 19.748 1.00 18.74 107 ALA A CA 1
ATOM 752 C C . ALA A 1 119 ? 38.096 24.495 18.946 1.00 18.56 107 ALA A C 1
ATOM 753 O O . ALA A 1 119 ? 37.826 25.623 19.346 1.00 19.09 107 ALA A O 1
ATOM 755 N N . ASN A 1 120 ? 37.652 24.046 17.761 1.00 18.15 108 ASN A N 1
ATOM 756 C CA . ASN A 1 120 ? 36.801 24.843 16.917 1.00 20.55 108 ASN A CA 1
ATOM 757 C C . ASN A 1 120 ? 35.537 25.230 17.682 1.00 22.47 108 ASN A C 1
ATOM 758 O O . ASN A 1 120 ? 35.084 26.373 17.653 1.00 20.99 108 ASN A O 1
ATOM 763 N N . ASP A 1 121 ? 34.946 24.273 18.377 1.00 24.20 109 ASP A N 1
ATOM 764 C CA . ASP A 1 121 ? 33.749 24.580 19.142 1.00 25.68 109 ASP A CA 1
ATOM 765 C C . ASP A 1 121 ? 33.999 25.609 20.287 1.00 25.55 109 ASP A C 1
ATOM 766 O O . ASP A 1 121 ? 33.272 26.581 20.475 1.00 24.76 109 ASP A O 1
ATOM 771 N N . VAL A 1 122 ? 35.050 25.381 21.040 1.00 23.41 110 VAL A N 1
ATOM 772 C CA . VAL A 1 122 ? 35.428 26.292 22.113 1.00 23.37 110 VAL A CA 1
ATOM 773 C C . VAL A 1 122 ? 35.673 27.708 21.529 1.00 21.70 110 VAL A C 1
ATOM 774 O O . VAL A 1 122 ? 35.203 28.716 22.077 1.00 23.53 110 VAL A O 1
ATOM 778 N N . LEU A 1 123 ? 36.402 27.800 20.421 1.00 21.69 111 LEU A N 1
ATOM 779 C CA . LEU A 1 123 ? 36.727 29.135 19.887 1.00 22.85 111 LEU A CA 1
ATOM 780 C C . LEU A 1 123 ? 35.487 29.831 19.376 1.00 25.69 111 LEU A C 1
ATOM 781 O O . LEU A 1 123 ? 35.321 31.048 19.570 1.00 23.36 111 LEU A O 1
ATOM 786 N N . LYS A 1 124 ? 34.605 29.061 18.755 1.00 24.77 112 LYS A N 1
ATOM 787 C CA . LYS A 1 124 ? 33.383 29.659 18.220 1.00 27.89 112 LYS A CA 1
ATOM 788 C C . LYS A 1 124 ? 32.508 30.163 19.348 1.00 29.90 112 LYS A C 1
ATOM 789 O O . LYS A 1 124 ? 31.882 31.199 19.224 1.00 33.22 112 LYS A O 1
ATOM 795 N N . LYS A 1 125 ? 32.469 29.433 20.451 1.00 32.46 113 LYS A N 1
ATOM 796 C CA . LYS A 1 125 ? 31.683 29.849 21.597 1.00 35.45 113 LYS A CA 1
ATOM 797 C C . LYS A 1 125 ? 32.321 31.026 22.316 1.00 37.12 113 LYS A C 1
ATOM 798 O O . LYS A 1 125 ? 31.661 31.671 23.131 1.00 39.47 113 LYS A O 1
ATOM 804 N N . ARG A 1 126 ? 33.583 31.316 22.014 1.00 36.01 114 ARG A N 1
ATOM 805 C CA . ARG A 1 126 ? 34.284 32.461 22.594 1.00 36.59 114 ARG A CA 1
ATOM 806 C C . ARG A 1 126 ? 34.402 33.635 21.608 1.00 36.45 114 ARG A C 1
ATOM 807 O O . ARG A 1 126 ? 35.329 34.415 21.675 1.00 35.08 114 ARG A O 1
ATOM 815 N N . ASN A 1 127 ? 33.483 33.744 20.669 1.00 36.74 115 ASN A N 1
ATOM 816 C CA . ASN A 1 127 ? 33.524 34.866 19.733 1.00 37.66 115 ASN A CA 1
ATOM 817 C C . ASN A 1 127 ? 34.739 34.934 18.825 1.00 34.57 115 ASN A C 1
ATOM 818 O O . ASN A 1 127 ? 35.188 36.021 18.442 1.00 37.31 115 ASN A O 1
ATOM 823 N N . HIS A 1 128 ? 35.314 33.794 18.491 1.00 30.18 116 HIS A N 1
ATOM 824 C CA . HIS A 1 128 ? 36.409 33.807 17.524 1.00 28.16 116 HIS A CA 1
ATOM 825 C C . HIS A 1 128 ? 35.852 33.178 16.236 1.00 28.81 116 HIS A C 1
ATOM 826 O O . HIS A 1 128 ? 35.175 32.156 16.309 1.00 31.02 116 HIS A O 1
ATOM 833 N N . ARG A 1 129 ? 36.075 33.797 15.088 1.00 23.59 117 ARG A N 1
ATOM 834 C CA . ARG A 1 129 ? 35.637 33.203 13.827 1.00 25.71 117 ARG A CA 1
ATOM 835 C C . ARG A 1 129 ? 36.741 32.213 13.398 1.00 24.73 117 ARG A C 1
ATOM 836 O O . ARG A 1 129 ? 37.961 32.516 13.475 1.00 23.81 117 ARG A O 1
ATOM 844 N N . THR A 1 130 ? 36.329 31.021 12.965 1.00 19.80 118 THR A N 1
ATOM 845 C CA . THR A 1 130 ? 37.289 30.001 12.594 1.00 20.97 118 THR A CA 1
ATOM 846 C C . THR A 1 130 ? 37.425 29.691 11.126 1.00 21.25 118 THR A C 1
ATOM 847 O O . THR A 1 130 ? 36.428 29.620 10.351 1.00 22.58 118 THR A O 1
ATOM 851 N N . ILE A 1 131 ? 38.679 29.490 10.721 1.00 20.29 119 ILE A N 1
ATOM 852 C CA . ILE A 1 131 ? 38.979 29.127 9.355 1.00 20.89 119 ILE A CA 1
ATOM 853 C C . ILE A 1 131 ? 39.406 27.670 9.386 1.00 19.98 119 ILE A C 1
ATOM 854 O O . ILE A 1 131 ? 40.343 27.309 10.095 1.00 17.61 119 ILE A O 1
ATOM 859 N N . GLY A 1 132 ? 38.728 26.824 8.584 1.00 18.96 120 GLY A N 1
ATOM 860 C CA . GLY A 1 132 ? 39.050 25.416 8.611 1.00 20.39 120 GLY A CA 1
ATOM 861 C C . GLY A 1 132 ? 40.012 24.957 7.547 1.00 23.31 120 GLY A C 1
ATOM 862 O O . GLY A 1 132 ? 39.615 24.715 6.416 1.00 24.34 120 GLY A O 1
ATOM 863 N N . ILE A 1 133 ? 41.278 24.748 7.900 1.00 18.27 121 ILE A N 1
ATOM 864 C CA . ILE A 1 133 ? 42.231 24.309 6.886 1.00 18.13 121 ILE A CA 1
ATOM 865 C C . ILE A 1 133 ? 42.260 22.780 6.867 1.00 19.02 121 ILE A C 1
ATOM 866 O O . ILE A 1 133 ? 42.672 22.174 7.854 1.00 17.41 121 ILE A O 1
ATOM 871 N N . THR A 1 134 ? 41.913 22.165 5.724 1.00 18.25 122 THR A N 1
ATOM 872 C CA . THR A 1 134 ? 41.917 20.697 5.674 1.00 18.45 122 THR A CA 1
ATOM 873 C C . THR A 1 134 ? 42.028 20.293 4.195 1.00 19.86 122 THR A C 1
ATOM 874 O O . THR A 1 134 ? 41.855 21.140 3.312 1.00 20.06 122 THR A O 1
ATOM 878 N N . ILE A 1 135 ? 42.351 19.025 3.923 1.00 19.54 123 ILE A N 1
ATOM 879 C CA . ILE A 1 135 ? 42.373 18.627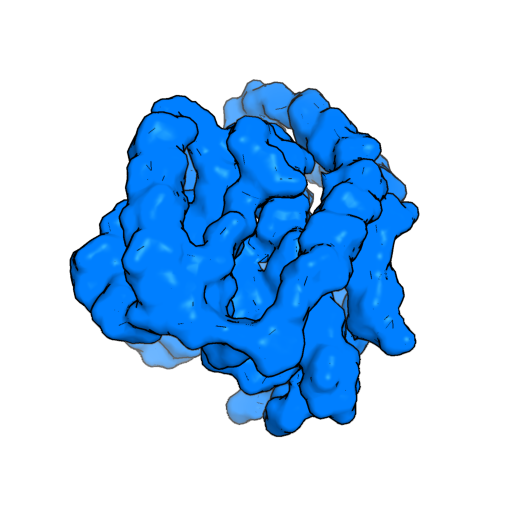 2.508 1.00 20.69 123 ILE A CA 1
ATOM 880 C C . ILE A 1 135 ? 41.124 17.788 2.211 1.00 24.94 123 ILE A C 1
ATOM 881 O O . ILE A 1 135 ? 40.949 17.323 1.094 1.00 25.07 123 ILE A O 1
ATOM 886 N N . GLU A 1 136 ? 40.220 17.674 3.187 1.00 24.12 124 GLU A N 1
ATOM 887 C CA . GLU A 1 136 ? 39.015 16.825 3.019 1.00 24.73 124 GLU A CA 1
ATOM 888 C C . GLU A 1 136 ? 37.735 17.630 3.051 1.00 23.28 124 GLU A C 1
ATOM 889 O O . GLU A 1 136 ? 37.305 18.057 4.105 1.00 22.58 124 GLU A O 1
ATOM 895 N N . GLU A 1 137 ? 37.111 17.837 1.879 1.00 21.50 125 GLU A N 1
ATOM 896 C CA . GLU A 1 137 ? 35.909 18.659 1.780 1.00 21.81 125 GLU A CA 1
ATOM 897 C C . GLU A 1 137 ? 34.664 18.183 2.500 1.00 22.39 125 GLU A C 1
ATOM 898 O O . GLU A 1 137 ? 33.761 18.970 2.767 1.00 22.88 125 GLU A O 1
ATOM 904 N N . GLU A 1 138 ? 34.601 16.895 2.826 1.00 22.29 126 GLU A N 1
ATOM 905 C CA . GLU A 1 138 ? 33.432 16.361 3.500 1.00 21.24 126 GLU A CA 1
ATOM 906 C C . GLU A 1 138 ? 33.691 16.166 4.997 1.00 23.35 126 GLU A C 1
ATOM 907 O O . GLU A 1 138 ? 32.846 15.600 5.708 1.00 21.98 126 GLU A O 1
ATOM 913 N N . SER A 1 139 ? 34.850 16.637 5.477 1.00 22.30 127 SER A N 1
ATOM 914 C CA . SER A 1 139 ? 35.193 16.425 6.887 1.00 21.43 127 SER A CA 1
ATOM 915 C C . SER A 1 139 ? 34.415 17.343 7.812 1.00 19.62 127 SER A C 1
ATOM 916 O O . SER A 1 139 ? 33.818 18.323 7.406 1.00 21.08 127 SER A O 1
ATOM 919 N N . ARG A 1 140 ? 34.389 16.950 9.076 1.00 20.64 128 ARG A N 1
ATOM 920 C CA . ARG A 1 140 ? 33.698 17.744 10.074 1.00 20.64 128 ARG A CA 1
ATOM 921 C C . ARG A 1 140 ? 34.323 19.179 10.118 1.00 20.96 128 ARG A C 1
ATOM 922 O O . ARG A 1 140 ? 33.602 20.143 10.271 1.00 22.72 128 ARG A O 1
ATOM 930 N N . LEU A 1 141 ? 35.648 19.291 10.010 1.00 21.57 129 LEU A N 1
ATOM 931 C CA . LEU A 1 141 ? 36.217 20.684 10.030 1.00 20.10 129 LEU A CA 1
ATOM 932 C C . LEU A 1 141 ? 35.712 21.511 8.833 1.00 21.85 129 L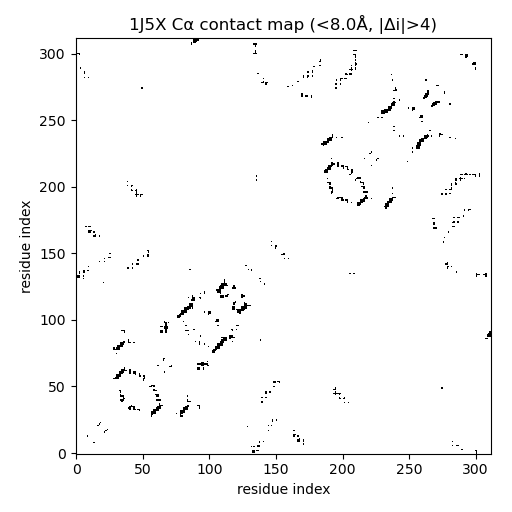EU A C 1
ATOM 933 O O . LEU A 1 141 ? 35.412 22.717 8.945 1.00 20.82 129 LEU A O 1
ATOM 938 N N . ALA A 1 142 ? 35.582 20.870 7.665 1.00 22.13 130 ALA A N 1
ATOM 939 C CA . ALA A 1 142 ? 35.085 21.584 6.499 1.00 22.36 130 ALA A CA 1
ATOM 940 C C . ALA A 1 142 ? 33.655 22.031 6.738 1.00 22.68 130 ALA A C 1
ATOM 941 O O . ALA A 1 142 ? 33.242 23.127 6.332 1.00 24.86 130 ALA A O 1
ATOM 943 N N . LYS A 1 143 ? 32.907 21.195 7.444 1.00 23.65 131 LYS A N 1
ATOM 944 C CA . LYS A 1 143 ? 31.505 21.499 7.681 1.00 24.20 131 LYS A CA 1
ATOM 945 C C . LYS A 1 143 ? 31.210 22.310 8.941 1.00 23.59 131 LYS A C 1
ATOM 946 O O . LYS A 1 143 ? 30.181 22.977 8.977 1.00 25.06 131 LYS A O 1
ATOM 952 N N . GLU A 1 144 ? 32.123 22.302 9.932 1.00 22.60 132 GLU A N 1
ATOM 953 C CA . GLU A 1 144 ? 31.886 23.002 11.224 1.00 22.32 132 GLU A CA 1
ATOM 954 C C . GLU A 1 144 ? 32.639 24.311 11.461 1.00 22.86 132 GLU A C 1
ATOM 955 O O . GLU A 1 144 ? 32.319 25.050 12.404 1.00 22.87 132 GLU A O 1
ATOM 961 N N . SER A 1 145 ? 33.619 24.591 10.615 1.00 21.34 133 SER A N 1
ATOM 962 C CA . SER A 1 145 ? 34.365 25.833 10.781 1.00 25.34 133 SER A CA 1
ATOM 963 C C . SER A 1 145 ? 33.515 26.924 10.141 1.00 25.85 133 SER A C 1
ATOM 964 O O . SER A 1 145 ? 32.644 26.637 9.298 1.00 26.05 133 SER A O 1
ATOM 967 N N . ASP A 1 146 ? 33.742 28.174 10.530 1.00 22.37 134 ASP A N 1
ATOM 968 C CA . ASP A 1 146 ? 33.016 29.281 9.956 1.00 25.05 134 ASP A CA 1
ATOM 969 C C . ASP A 1 146 ? 33.372 29.542 8.497 1.00 26.18 134 ASP A C 1
ATOM 970 O O . ASP A 1 146 ? 32.504 29.919 7.699 1.00 26.08 134 ASP A O 1
ATOM 975 N N . LEU A 1 147 ? 34.644 29.328 8.146 1.00 22.59 135 LEU A N 1
ATOM 976 C CA . LEU A 1 147 ? 35.166 29.624 6.817 1.00 25.47 135 LEU A CA 1
ATOM 977 C C . LEU A 1 147 ? 36.089 28.471 6.425 1.00 27.43 135 LEU A C 1
ATOM 978 O O . LEU A 1 147 ? 37.297 28.447 6.747 1.00 24.62 135 LEU A O 1
ATOM 983 N N . PRO A 1 148 ? 35.529 27.458 5.774 1.00 25.17 136 PRO A N 1
ATOM 984 C CA . PRO A 1 148 ? 36.367 26.335 5.377 1.00 25.52 136 PRO A CA 1
ATOM 985 C C . PRO A 1 148 ? 37.285 26.709 4.232 1.00 25.00 136 PRO A C 1
ATOM 986 O O . PRO A 1 148 ? 36.929 27.516 3.390 1.00 25.09 136 PRO A O 1
ATOM 990 N N . LEU A 1 149 ? 38.471 26.130 4.214 1.00 24.98 137 LEU A N 1
ATOM 991 C CA . LEU A 1 149 ? 39.436 26.388 3.160 1.00 23.90 137 LEU A CA 1
ATOM 992 C C . LEU A 1 149 ? 39.993 25.019 2.864 1.00 23.94 137 LEU A C 1
ATOM 993 O O . LEU A 1 149 ? 40.940 24.565 3.505 1.00 22.95 137 LEU A O 1
ATOM 998 N N . VAL A 1 150 ? 39.364 24.328 1.916 1.00 21.73 138 VAL A N 1
ATOM 999 C CA . VAL A 1 150 ? 39.794 23.012 1.569 1.00 20.92 138 VAL A CA 1
ATOM 1000 C C . VAL A 1 150 ? 40.882 23.074 0.489 1.00 18.66 138 VAL A C 1
ATOM 1001 O O . VAL A 1 150 ? 40.684 23.682 -0.568 1.00 22.24 138 VAL A O 1
ATOM 1005 N N . PHE A 1 151 ? 42.016 22.439 0.742 1.00 20.13 139 PHE A N 1
ATOM 1006 C CA . PHE A 1 151 ? 43.128 22.440 -0.208 1.00 21.30 139 PHE A CA 1
ATOM 1007 C C . PHE A 1 151 ? 43.018 21.294 -1.170 1.00 23.28 139 PHE A C 1
ATOM 1008 O O . PHE A 1 151 ? 42.808 20.155 -0.750 1.00 25.35 139 PHE A O 1
ATOM 1016 N N . PRO A 1 152 ? 43.208 21.575 -2.458 1.00 23.29 140 PRO A N 1
ATOM 1017 C CA . PRO A 1 152 ? 43.116 20.535 -3.485 1.00 27.59 140 PRO A CA 1
ATOM 1018 C C . PRO A 1 152 ? 44.424 19.793 -3.540 1.00 28.93 140 PRO A C 1
ATOM 1019 O O . PRO A 1 152 ? 45.198 19.894 -4.496 1.00 31.35 140 PRO A O 1
ATOM 1023 N N . VAL A 1 153 ? 44.699 19.047 -2.480 1.00 25.34 141 VAL A N 1
ATOM 1024 C CA . VAL A 1 153 ? 45.956 18.317 -2.385 1.00 23.97 141 VAL A CA 1
ATOM 1025 C C . VAL A 1 153 ? 45.623 16.869 -2.033 1.00 25.62 141 VAL A C 1
ATOM 1026 O O . VAL A 1 153 ? 44.870 16.627 -1.065 1.00 27.96 141 VAL A O 1
ATOM 1030 N N . ARG A 1 154 ? 46.158 15.920 -2.789 1.00 26.26 142 ARG A N 1
ATOM 1031 C CA . ARG A 1 154 ? 45.914 14.508 -2.429 1.00 24.81 142 ARG A CA 1
ATOM 1032 C C . ARG A 1 154 ? 47.084 13.976 -1.688 1.00 26.28 142 ARG A C 1
ATOM 1033 O O . ARG A 1 154 ? 48.150 13.860 -2.244 1.00 27.56 142 ARG A O 1
ATOM 1041 N N . GLU A 1 155 ? 46.921 13.691 -0.410 1.00 24.43 143 GLU A N 1
ATOM 1042 C CA . GLU A 1 155 ? 48.006 13.136 0.328 1.00 24.83 143 GLU A CA 1
ATOM 1043 C C . GLU A 1 155 ? 47.382 12.014 1.179 1.00 25.33 143 GLU A C 1
ATOM 1044 O O . GLU A 1 155 ? 46.493 12.258 2.017 1.00 26.75 143 GLU A O 1
ATOM 1050 N N . GLU A 1 156 ? 47.876 10.809 0.902 1.00 27.52 144 GLU A N 1
ATOM 1051 C CA . GLU A 1 156 ? 47.452 9.522 1.484 1.00 28.93 144 GLU A CA 1
ATOM 1052 C C . GLU A 1 156 ? 48.254 8.916 2.592 1.00 28.75 144 GLU A C 1
ATOM 1053 O O . GLU A 1 156 ? 47.715 8.164 3.423 1.00 30.89 144 GLU A O 1
ATOM 1059 N N . ALA A 1 157 ? 49.547 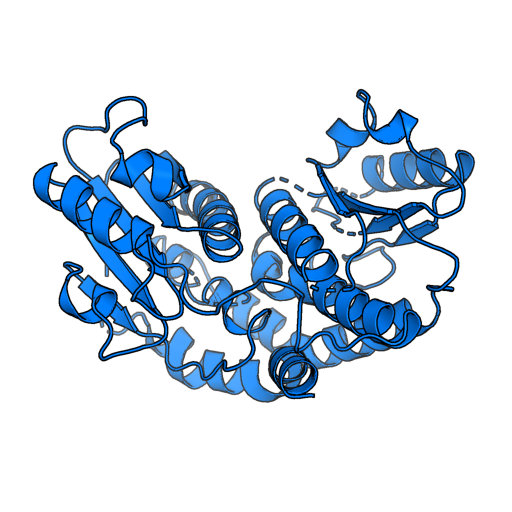9.150 2.578 1.00 25.86 145 ALA A N 1
ATOM 1060 C CA . ALA A 1 157 ? 50.383 8.520 3.547 1.00 26.47 145 ALA A CA 1
ATOM 1061 C C . ALA A 1 157 ? 50.084 8.979 4.954 1.00 30.01 145 ALA A C 1
ATOM 1062 O O . ALA A 1 157 ? 49.486 10.066 5.141 1.00 27.56 145 ALA A O 1
ATOM 1064 N N . ILE A 1 158 ? 50.489 8.143 5.923 1.00 26.71 146 ILE A N 1
ATOM 1065 C CA . ILE A 1 158 ? 50.340 8.453 7.340 1.00 30.54 146 ILE A CA 1
ATOM 1066 C C . ILE A 1 158 ? 51.130 9.739 7.628 1.00 30.42 146 ILE A C 1
ATOM 1067 O O . ILE A 1 158 ? 50.614 10.658 8.251 1.00 28.95 146 ILE A O 1
ATOM 1072 N N . VAL A 1 159 ? 52.388 9.776 7.206 1.00 28.16 147 VAL A N 1
ATOM 1073 C CA . VAL A 1 159 ? 53.211 10.957 7.458 1.00 27.08 147 VAL A CA 1
ATOM 1074 C C . VAL A 1 159 ? 52.931 12.091 6.495 1.00 25.74 147 VAL A C 1
ATOM 1075 O O . VAL A 1 159 ? 52.832 11.902 5.269 1.00 23.28 147 VAL A O 1
ATOM 1087 N N . THR A 1 161 ? 53.769 15.161 4.272 1.00 24.23 149 THR A N 1
ATOM 1088 C CA . THR A 1 161 ? 54.956 15.543 3.554 1.00 21.61 149 THR A CA 1
ATOM 1089 C C . THR A 1 161 ? 54.606 16.795 2.757 1.00 23.23 149 THR A C 1
ATOM 1090 O O . THR A 1 161 ? 54.731 17.932 3.271 1.00 21.52 149 THR A O 1
ATOM 1094 N N . LYS A 1 162 ? 54.137 16.594 1.543 1.00 20.59 150 LYS A N 1
ATOM 1095 C CA . LYS A 1 162 ? 53.797 17.703 0.641 1.00 22.65 150 LYS A CA 1
ATOM 1096 C C . LYS A 1 162 ? 52.691 18.613 1.153 1.00 23.62 150 LYS A C 1
ATOM 1097 O O . LYS A 1 162 ? 52.673 19.790 0.829 1.00 23.87 150 LYS A O 1
ATOM 1103 N N . SER A 1 163 ? 51.778 18.094 1.974 1.00 22.27 151 SER A N 1
ATOM 1104 C CA . SER A 1 163 ? 50.694 18.938 2.457 1.00 19.42 151 SER A CA 1
ATOM 1105 C C . SER A 1 163 ? 51.240 20.054 3.370 1.00 20.98 151 SER A C 1
ATOM 1106 O O . SER A 1 163 ? 50.686 21.157 3.381 1.00 19.86 151 SER A O 1
ATOM 1109 N N . PHE A 1 164 ? 52.300 19.764 4.097 1.00 18.84 152 PHE A N 1
ATOM 1110 C CA . PHE A 1 164 ? 52.853 20.800 4.990 1.00 21.12 152 PHE A CA 1
ATOM 1111 C C . PHE A 1 164 ? 53.380 21.961 4.080 1.00 21.89 152 PHE A C 1
ATOM 1112 O O . PHE A 1 164 ? 53.014 23.144 4.227 1.00 18.51 152 PHE A O 1
ATOM 1120 N N . SER A 1 165 ? 54.200 21.579 3.115 1.00 19.41 153 SER A N 1
ATOM 1121 C CA . SER A 1 165 ? 54.808 22.574 2.220 1.00 18.88 153 SER A CA 1
ATOM 1122 C C . SER A 1 165 ? 53.780 23.314 1.425 1.00 19.04 153 SER A C 1
ATOM 1123 O O . SER A 1 165 ? 53.836 24.547 1.278 1.00 18.54 153 SER A O 1
ATOM 1134 N N . ILE A 1 167 ? 50.489 23.779 2.044 1.00 17.39 155 ILE A N 1
ATOM 1135 C CA . ILE A 1 167 ? 49.581 24.637 2.785 1.00 15.55 155 ILE A CA 1
ATOM 1136 C C . ILE A 1 167 ? 50.447 25.851 3.267 1.00 16.23 155 ILE A C 1
ATOM 1137 O O . ILE A 1 167 ? 49.987 26.992 3.222 1.00 17.92 155 ILE A O 1
ATOM 1142 N N . LEU A 1 168 ? 51.669 25.577 3.668 1.00 17.21 156 LEU A N 1
ATOM 1143 C CA . LEU A 1 168 ? 52.555 26.684 4.156 1.00 16.65 156 LEU A CA 1
ATOM 1144 C C . LEU A 1 168 ? 52.761 27.718 3.016 1.00 16.00 156 LEU A C 1
ATOM 1145 O O . LEU A 1 168 ? 52.572 28.934 3.224 1.00 18.91 156 LEU A O 1
ATOM 1150 N N . LEU A 1 169 ? 53.096 27.218 1.849 1.00 16.76 157 LEU A N 1
ATOM 1151 C CA . LEU A 1 169 ? 53.269 28.098 0.694 1.00 17.48 157 LEU A CA 1
ATOM 1152 C C . LEU A 1 169 ? 52.022 28.921 0.487 1.00 18.78 157 LEU A C 1
ATOM 1153 O O . LEU A 1 169 ? 52.066 30.159 0.280 1.00 18.47 157 LEU A O 1
ATOM 1158 N N . SER A 1 170 ? 50.864 28.265 0.515 1.00 18.81 158 SER A N 1
ATOM 1159 C CA . SER A 1 170 ? 49.632 29.010 0.288 1.00 16.66 158 SER A CA 1
ATOM 1160 C C . SER A 1 170 ? 49.347 30.122 1.301 1.00 19.06 158 SER A C 1
ATOM 1161 O O . SER A 1 170 ? 48.915 31.231 0.916 1.00 19.47 158 SER A O 1
ATOM 1164 N N . LEU A 1 171 ? 49.561 29.847 2.584 1.00 14.56 159 LEU A N 1
ATOM 1165 C CA . LEU A 1 171 ? 49.255 30.824 3.604 1.00 17.34 159 LEU A CA 1
ATOM 1166 C C . LEU A 1 171 ? 50.341 31.911 3.604 1.00 15.75 159 LEU A C 1
ATOM 1167 O O . LEU A 1 171 ? 49.991 33.015 3.890 1.00 16.04 159 LEU A O 1
ATOM 1180 N N . PHE A 1 173 ? 51.928 33.029 0.978 1.00 16.50 161 PHE A N 1
ATOM 1181 C CA . PHE A 1 173 ? 51.523 33.836 -0.193 1.00 19.60 161 PHE A CA 1
ATOM 1182 C C . PHE A 1 173 ? 50.306 34.690 0.118 1.00 17.57 161 PHE A C 1
ATOM 1183 O O . PHE A 1 173 ? 50.252 35.901 -0.198 1.00 16.81 161 PHE A O 1
ATOM 1191 N N . LEU A 1 174 ? 49.311 34.096 0.746 1.00 20.84 162 LEU A N 1
ATOM 1192 C CA . LEU A 1 174 ? 48.107 34.832 1.150 1.00 19.85 162 LEU A CA 1
ATOM 1193 C C . LEU A 1 174 ? 48.425 36.023 2.107 1.00 21.23 162 LEU A C 1
ATOM 1194 O O . LEU A 1 174 ? 47.848 37.143 2.012 1.00 19.97 162 LEU A O 1
ATOM 1199 N N . ALA A 1 175 ? 49.317 35.787 3.056 1.00 18.03 163 ALA A N 1
ATOM 1200 C CA . ALA A 1 175 ? 49.652 36.885 3.974 1.00 18.61 163 ALA A CA 1
ATOM 1201 C C . ALA A 1 175 ? 50.280 38.057 3.210 1.00 18.67 163 ALA A C 1
ATOM 1202 O O . ALA A 1 175 ? 49.928 39.236 3.460 1.00 20.12 163 ALA A O 1
ATOM 1204 N N . ASP A 1 176 ? 51.205 37.744 2.309 1.00 19.54 164 ASP A N 1
ATOM 1205 C CA . ASP A 1 176 ? 51.840 38.827 1.582 1.00 19.51 164 ASP A CA 1
ATOM 1206 C C . ASP A 1 176 ? 50.813 39.543 0.699 1.00 21.30 164 ASP A C 1
ATOM 1207 O O . ASP A 1 176 ? 50.849 40.773 0.557 1.00 19.98 164 ASP A O 1
ATOM 1212 N N . LYS A 1 177 ? 49.906 38.789 0.085 1.00 18.44 165 LYS A N 1
ATOM 1213 C CA . LYS A 1 177 ? 48.884 39.463 -0.751 1.00 22.32 165 LYS A CA 1
ATOM 1214 C C . LYS A 1 177 ? 48.035 40.396 0.097 1.00 22.17 165 LYS A C 1
ATOM 1215 O O . LYS A 1 177 ? 47.674 41.529 -0.331 1.00 23.85 165 LYS A O 1
ATOM 1221 N N . ILE A 1 178 ? 47.696 39.980 1.307 1.00 21.44 166 ILE A N 1
ATOM 1222 C CA . ILE A 1 178 ? 46.872 40.831 2.161 1.00 21.62 166 ILE A CA 1
ATOM 1223 C C . ILE A 1 178 ? 47.659 42.104 2.555 1.00 24.64 166 ILE A C 1
ATOM 1224 O O . ILE A 1 178 ? 47.087 43.208 2.603 1.00 20.30 166 ILE A O 1
ATOM 1229 N N . ALA A 1 179 ? 48.955 41.920 2.784 1.00 22.31 167 ALA A N 1
ATOM 1230 C CA . ALA A 1 179 ? 49.798 43.056 3.187 1.00 24.97 167 ALA A CA 1
ATOM 1231 C C . ALA A 1 179 ? 50.085 44.017 2.050 1.00 22.95 167 ALA A C 1
ATOM 1232 O O . ALA A 1 179 ? 50.465 45.150 2.300 1.00 25.25 167 ALA A O 1
ATOM 1234 N N . GLY A 1 180 ? 49.901 43.564 0.825 1.00 20.85 168 GLY A N 1
ATOM 1235 C CA . GLY A 1 180 ? 50.261 44.361 -0.334 1.00 23.31 168 GLY A CA 1
ATOM 1236 C C . GLY A 1 180 ? 51.739 44.201 -0.711 1.00 23.43 168 GLY A C 1
ATOM 1237 O O . GLY A 1 180 ? 52.288 45.042 -1.445 1.00 23.93 168 GLY A O 1
ATOM 1238 N N . ASN A 1 181 ? 52.392 43.137 -0.219 1.00 23.66 169 ASN A N 1
ATOM 1239 C CA . ASN A 1 181 ? 53.787 42.831 -0.551 1.00 22.58 169 ASN A CA 1
ATOM 1240 C C . ASN A 1 181 ? 53.907 42.086 -1.852 1.00 26.34 169 ASN A C 1
ATOM 1241 O O . ASN A 1 181 ? 52.970 41.382 -2.270 1.00 26.17 169 ASN A O 1
ATOM 1246 N N . SER A 1 182 ? 55.065 42.214 -2.503 1.00 23.48 170 SER A N 1
ATOM 1247 C CA . SER A 1 182 ? 55.274 41.532 -3.776 1.00 22.54 170 SER A CA 1
ATOM 1248 C C . SER A 1 182 ? 55.375 40.027 -3.555 1.00 21.45 170 SER A C 1
ATOM 1249 O O . SER A 1 182 ? 56.052 39.577 -2.639 1.00 22.87 170 SER A O 1
ATOM 1252 N N . THR A 1 183 ? 54.728 39.237 -4.409 1.00 20.95 171 THR A N 1
ATOM 1253 C CA . THR A 1 183 ? 54.833 37.801 -4.219 1.00 22.38 171 THR A CA 1
ATOM 1254 C C . THR A 1 183 ? 55.658 37.193 -5.326 1.00 22.69 171 THR A C 1
ATOM 1255 O O . THR A 1 183 ? 55.720 35.953 -5.495 1.00 21.46 171 THR A O 1
ATOM 1259 N N . GLU A 1 184 ? 56.332 38.034 -6.124 1.00 22.74 172 GLU A N 1
ATOM 1260 C CA . GLU A 1 184 ? 57.069 37.428 -7.213 1.00 23.99 172 GLU A CA 1
ATOM 1261 C C . GLU A 1 184 ? 58.121 36.388 -6.824 1.00 22.60 172 GLU A C 1
ATOM 1262 O O . GLU A 1 184 ? 58.326 35.458 -7.593 1.00 21.29 172 GLU A O 1
ATOM 1268 N N . ARG A 1 185 ? 58.782 36.500 -5.661 1.00 20.11 173 ARG A N 1
ATOM 1269 C CA . ARG A 1 185 ? 59.760 35.506 -5.322 1.00 20.77 173 ARG A CA 1
ATOM 1270 C C . ARG A 1 185 ? 59.203 34.085 -5.071 1.00 21.73 173 ARG A C 1
ATOM 1271 O O . ARG A 1 185 ? 59.948 33.119 -5.152 1.00 22.02 173 ARG A O 1
ATOM 1279 N N . PHE A 1 186 ? 57.922 33.980 -4.809 1.00 19.54 174 PHE A N 1
ATOM 1280 C CA . PHE A 1 186 ? 57.362 32.615 -4.575 1.00 19.97 174 PHE A CA 1
ATOM 1281 C C . PHE A 1 186 ? 57.398 31.841 -5.922 1.00 21.10 174 PHE A C 1
ATOM 1282 O O . PHE A 1 186 ? 57.648 30.651 -5.929 1.00 20.88 174 PHE A O 1
ATOM 1290 N N . SER A 1 187 ? 57.179 32.526 -7.060 1.00 22.04 175 SER A N 1
ATOM 1291 C CA . SER A 1 187 ? 57.271 31.821 -8.378 1.00 22.12 175 SER A CA 1
ATOM 1292 C C . SER A 1 187 ? 58.671 31.312 -8.574 1.00 22.96 175 SER A C 1
ATOM 1293 O O . SER A 1 187 ? 58.892 30.214 -9.062 1.00 22.32 175 SER A O 1
ATOM 1296 N N . GLU A 1 188 ? 59.641 32.147 -8.205 1.00 21.01 176 GLU A N 1
ATOM 1297 C CA . GLU A 1 188 ? 61.015 31.733 -8.360 1.00 21.08 176 GLU A CA 1
ATOM 1298 C C . GLU A 1 188 ? 61.311 30.531 -7.460 1.00 22.26 176 GLU A C 1
ATOM 1299 O O . GLU A 1 188 ? 61.941 29.569 -7.910 1.00 20.75 176 GLU A O 1
ATOM 1305 N N . LEU A 1 189 ? 60.885 30.570 -6.198 1.00 19.09 177 LEU A N 1
ATOM 1306 C CA . LEU A 1 189 ? 61.202 29.427 -5.319 1.00 18.57 177 LEU A CA 1
ATOM 1307 C C . LEU A 1 189 ? 60.479 28.161 -5.768 1.00 17.56 177 LEU A C 1
ATOM 1308 O O . LEU A 1 189 ? 61.049 27.086 -5.732 1.00 20.10 177 LEU A O 1
ATOM 1313 N N . VAL A 1 190 ? 59.222 28.313 -6.155 1.00 17.06 178 VAL A N 1
ATOM 1314 C CA . VAL A 1 190 ? 58.508 27.138 -6.685 1.00 18.67 178 VAL A CA 1
ATOM 1315 C C . VAL A 1 190 ? 59.245 26.549 -7.901 1.00 21.37 178 VAL A C 1
ATOM 1316 O O . VAL A 1 190 ? 59.396 25.315 -8.047 1.00 21.12 178 VAL A O 1
ATOM 1320 N N . GLY A 1 191 ? 59.739 27.427 -8.775 1.00 21.09 179 GLY A N 1
ATOM 1321 C CA . GLY A 1 191 ? 60.437 26.970 -9.979 1.00 20.90 179 GLY A CA 1
ATOM 1322 C C . GLY A 1 191 ? 61.710 26.247 -9.692 1.00 19.98 179 GLY A C 1
ATOM 1323 O O . GLY A 1 191 ? 62.167 25.407 -10.497 1.00 20.84 179 GLY A O 1
ATOM 1324 N N . TYR A 1 192 ? 62.300 26.587 -8.527 1.00 19.76 180 TYR A N 1
ATOM 1325 C CA . TYR A 1 192 ? 63.546 26.015 -8.052 1.00 20.84 180 TYR A CA 1
ATOM 1326 C C . TYR A 1 192 ? 63.398 24.646 -7.347 1.00 21.62 180 TYR A C 1
ATOM 1327 O O . TYR A 1 192 ? 64.396 23.943 -7.107 1.00 22.21 180 TYR A O 1
ATOM 1336 N N . SER A 1 193 ? 62.170 24.275 -7.017 1.00 23.13 181 SER A N 1
ATOM 1337 C CA . SER A 1 193 ? 61.957 23.045 -6.222 1.00 23.89 181 SER A CA 1
ATOM 1338 C C . SER A 1 193 ? 62.507 21.737 -6.829 1.00 22.57 181 SER A C 1
ATOM 1339 O O . SER A 1 193 ? 63.107 20.922 -6.103 1.00 21.56 181 SER A O 1
ATOM 1342 N N . PRO A 1 194 ? 62.404 21.548 -8.167 1.00 24.38 182 PRO A N 1
ATOM 1343 C CA . PRO A 1 194 ? 62.950 20.280 -8.691 1.00 22.42 182 PRO A CA 1
ATOM 1344 C C . PRO A 1 194 ? 64.453 20.154 -8.472 1.00 23.98 182 PRO A C 1
ATOM 1345 O O . PRO A 1 194 ? 64.968 19.134 -7.988 1.00 23.87 182 PRO A O 1
ATOM 1349 N N . GLU A 1 195 ? 65.199 21.210 -8.827 1.00 23.74 183 GLU A N 1
ATOM 1350 C CA . GLU A 1 195 ? 66.640 21.174 -8.634 1.00 26.08 183 GLU A CA 1
ATOM 1351 C C . GLU A 1 195 ? 66.956 21.069 -7.131 1.00 24.71 183 GLU A C 1
ATOM 1352 O O . GLU A 1 195 ? 67.858 20.344 -6.711 1.00 25.31 183 GLU A O 1
ATOM 1358 N N . PHE A 1 196 ? 66.198 21.798 -6.319 1.00 23.89 184 PHE A N 1
ATOM 1359 C CA . PHE A 1 196 ? 66.431 21.771 -4.859 1.00 23.46 184 PHE A CA 1
ATOM 1360 C C . PHE A 1 196 ? 66.304 20.339 -4.350 1.00 21.22 184 PHE A C 1
ATOM 1361 O O . PHE A 1 196 ? 67.130 19.855 -3.555 1.00 25.21 184 PHE A O 1
ATOM 1369 N N . PHE A 1 197 ? 65.266 19.678 -4.830 1.00 23.53 185 PHE A N 1
ATOM 1370 C CA . PHE A 1 197 ? 64.971 18.299 -4.450 1.00 23.23 185 PHE A CA 1
ATOM 1371 C C . PHE A 1 197 ? 66.102 17.361 -4.882 1.00 24.15 185 PHE A C 1
ATOM 1372 O O . PHE A 1 197 ? 66.644 16.586 -4.077 1.00 22.02 185 PHE A O 1
ATOM 1380 N N . ASP A 1 198 ? 66.514 17.468 -6.152 1.00 25.60 186 ASP A N 1
ATOM 1381 C CA . ASP A 1 198 ? 67.571 16.605 -6.658 1.00 25.59 186 ASP A CA 1
ATOM 1382 C C . ASP A 1 198 ? 68.893 16.834 -5.941 1.00 24.21 186 ASP A C 1
ATOM 1383 O O . ASP A 1 198 ? 69.598 15.884 -5.658 1.00 26.64 186 ASP A O 1
ATOM 1388 N N . ILE A 1 199 ? 69.251 18.085 -5.640 1.00 24.49 187 ILE A N 1
ATOM 1389 C CA . ILE A 1 199 ? 70.482 18.340 -4.918 1.00 23.86 187 ILE A CA 1
ATOM 1390 C C . ILE A 1 199 ? 70.357 17.704 -3.518 1.00 23.30 187 ILE A C 1
ATOM 1391 O O . ILE A 1 199 ? 71.320 17.102 -2.985 1.00 24.34 187 ILE A O 1
ATOM 1396 N N . SER A 1 200 ? 69.195 17.902 -2.910 1.00 23.90 188 SER A N 1
ATOM 1397 C CA . SER A 1 200 ? 68.954 17.385 -1.550 1.00 25.32 188 SER A CA 1
ATOM 1398 C C . SER A 1 200 ? 69.143 15.865 -1.556 1.00 23.42 188 SER A C 1
ATOM 1399 O O . SER A 1 200 ? 69.899 15.323 -0.732 1.00 25.57 188 SER A O 1
ATOM 1402 N N . TRP A 1 201 ? 68.471 15.209 -2.483 1.00 25.51 189 TRP A N 1
ATOM 1403 C CA . TRP A 1 201 ? 68.557 13.747 -2.560 1.00 25.91 189 TRP A CA 1
ATOM 1404 C C . TRP A 1 201 ? 69.972 13.261 -2.674 1.00 27.65 189 TRP A C 1
ATOM 1405 O O . TRP A 1 201 ? 70.408 12.375 -1.911 1.00 25.65 189 TRP A O 1
ATOM 1416 N N . LYS A 1 202 ? 70.733 13.878 -3.584 1.00 31.52 190 LYS A N 1
ATOM 1417 C CA . LYS A 1 202 ? 72.114 13.454 -3.810 1.00 31.87 190 LYS A CA 1
ATOM 1418 C C . LYS A 1 202 ? 73.076 13.789 -2.689 1.00 30.87 190 LYS A C 1
ATOM 1419 O O . LYS A 1 202 ? 73.977 12.999 -2.394 1.00 30.59 190 LYS A O 1
ATOM 1425 N N . VAL A 1 203 ? 72.912 14.950 -2.061 1.00 28.93 191 VAL A N 1
ATOM 1426 C CA . VAL A 1 203 ? 73.752 15.336 -0.947 1.00 26.81 191 VAL A CA 1
ATOM 1427 C C . VAL A 1 203 ? 73.503 14.383 0.245 1.00 25.85 191 VAL A C 1
ATOM 1428 O O . VAL A 1 203 ? 74.443 13.957 0.920 1.00 26.48 191 VAL A O 1
ATOM 1432 N N . ILE A 1 204 ? 72.241 14.060 0.507 1.00 24.27 192 ILE A N 1
ATOM 1433 C CA . ILE A 1 204 ? 71.920 13.214 1.658 1.00 24.47 192 ILE A CA 1
ATOM 1434 C C . ILE A 1 204 ? 72.338 11.742 1.380 1.00 27.67 192 ILE A C 1
ATOM 1435 O O . ILE A 1 204 ? 72.709 11.007 2.285 1.00 25.17 192 ILE A O 1
ATOM 1440 N N . GLU A 1 205 ? 72.314 11.338 0.119 1.00 27.78 193 GLU A N 1
ATOM 1441 C CA . GLU A 1 205 ? 72.754 9.983 -0.220 1.00 30.92 193 GLU A CA 1
ATOM 1442 C C . GLU A 1 205 ? 74.233 9.733 0.197 1.00 30.23 193 GLU A C 1
ATOM 1443 O O . GLU A 1 205 ? 74.630 8.596 0.423 1.00 29.41 193 GLU A O 1
ATOM 1449 N N . LYS A 1 206 ? 75.037 10.787 0.284 1.00 28.17 194 LYS A N 1
ATOM 1450 C CA . LYS A 1 206 ? 76.457 10.685 0.636 1.00 30.90 194 LYS A CA 1
ATOM 1451 C C . LYS A 1 206 ? 76.727 10.558 2.116 1.00 31.62 194 LYS A C 1
ATOM 1452 O O . LYS A 1 206 ? 77.845 10.308 2.527 1.00 31.72 194 LYS A O 1
ATOM 1458 N N . ILE A 1 207 ? 75.695 10.771 2.936 1.00 32.11 195 ILE A N 1
ATOM 1459 C CA . ILE A 1 207 ? 75.870 10.647 4.375 1.00 30.38 195 ILE A CA 1
ATOM 1460 C C . ILE A 1 207 ? 75.860 9.165 4.739 1.00 28.85 195 ILE A C 1
ATOM 1461 O O . ILE A 1 207 ? 75.057 8.396 4.223 1.00 30.00 195 ILE A O 1
ATOM 1466 N N . ASP A 1 208 ? 76.782 8.783 5.616 1.00 33.54 196 ASP A N 1
ATOM 1467 C CA . ASP A 1 208 ? 76.870 7.404 6.087 1.00 34.37 196 ASP A CA 1
ATOM 1468 C C . ASP A 1 208 ? 75.778 7.256 7.157 1.00 34.08 196 ASP A C 1
ATOM 1469 O O . ASP A 1 208 ? 76.068 7.342 8.352 1.00 32.28 196 ASP A O 1
ATOM 1474 N N . LEU A 1 209 ? 74.550 7.044 6.704 1.00 33.42 197 LEU A N 1
ATOM 1475 C CA . LEU A 1 209 ? 73.392 6.953 7.576 1.00 35.88 197 LEU A CA 1
ATOM 1476 C C . LEU A 1 209 ? 73.429 5.930 8.693 1.00 36.80 197 LEU A C 1
ATOM 1477 O O . LEU A 1 209 ? 73.042 6.234 9.825 1.00 36.12 197 LEU A O 1
ATOM 1482 N N . LYS A 1 210 ? 73.881 4.715 8.372 1.00 39.04 198 LYS A N 1
ATOM 1483 C CA . LYS A 1 210 ? 73.943 3.651 9.368 1.00 38.53 198 LYS A CA 1
ATOM 1484 C C . LYS A 1 210 ? 74.796 4.078 10.548 1.00 36.39 198 LYS A C 1
ATOM 1485 O O . LYS A 1 210 ? 74.672 3.516 11.623 1.00 38.60 198 LYS A O 1
ATOM 1491 N N . GLU A 1 211 ? 75.671 5.062 10.360 1.00 33.84 199 GLU A N 1
ATOM 1492 C CA . GLU A 1 211 ? 76.507 5.531 11.445 1.00 33.33 199 GLU A CA 1
ATOM 1493 C C . GLU A 1 211 ? 75.959 6.760 12.197 1.00 31.06 199 GLU A C 1
ATOM 1494 O O . GLU A 1 211 ? 76.655 7.341 13.043 1.00 32.48 199 GLU A O 1
ATOM 1500 N N . HIS A 1 212 ? 74.734 7.165 11.900 1.00 29.53 200 HIS A N 1
ATOM 1501 C CA . HIS A 1 212 ? 74.172 8.346 12.615 1.00 27.02 200 HIS A CA 1
ATOM 1502 C C . HIS A 1 212 ? 72.815 7.970 13.167 1.00 25.41 200 HIS A C 1
ATOM 1503 O O . HIS A 1 212 ? 71.938 7.577 12.411 1.00 27.59 200 HIS A O 1
ATOM 1510 N N . ASP A 1 213 ? 72.657 8.084 14.479 1.00 26.49 201 ASP A N 1
ATOM 1511 C CA . ASP A 1 213 ? 71.390 7.738 15.093 1.00 27.85 201 ASP A CA 1
ATOM 1512 C C . ASP A 1 213 ? 70.839 8.829 16.011 1.00 27.07 201 ASP A C 1
ATOM 1513 O O . ASP A 1 213 ? 69.993 8.548 16.855 1.00 28.83 201 ASP A O 1
ATOM 1518 N N . HIS A 1 214 ? 71.338 10.045 15.850 1.00 26.57 202 HIS A N 1
ATOM 1519 C CA . HIS A 1 214 ? 70.886 11.198 16.663 1.00 25.72 202 HIS A CA 1
ATOM 1520 C C . HIS A 1 214 ? 70.816 12.364 15.677 1.00 25.38 202 HIS A C 1
ATOM 1521 O O . HIS A 1 214 ? 71.882 12.849 15.232 1.00 23.97 202 HIS A O 1
ATOM 1528 N N . PHE A 1 215 ? 69.593 12.785 15.355 1.00 23.66 203 PHE A N 1
ATOM 1529 C CA . PHE A 1 215 ? 69.407 13.906 14.412 1.00 23.27 203 PHE A CA 1
ATOM 1530 C C . PHE A 1 215 ? 69.007 15.183 15.172 1.00 24.32 203 PHE A C 1
ATOM 1531 O O . PHE A 1 215 ? 68.086 15.145 16.015 1.00 22.34 203 PHE A O 1
ATOM 1539 N N . VAL A 1 216 ? 69.631 16.310 14.806 1.00 20.82 204 VAL A N 1
ATOM 1540 C CA . VAL A 1 216 ? 69.371 17.604 15.455 1.00 22.06 204 VAL A CA 1
ATOM 1541 C C . VAL A 1 216 ? 69.039 18.577 14.317 1.00 22.94 204 VAL A C 1
ATOM 1542 O O . VAL A 1 216 ? 69.772 18.598 13.311 1.00 21.58 204 VAL A O 1
ATOM 1546 N N . PHE A 1 217 ? 67.931 19.315 14.441 1.00 17.46 205 PHE A N 1
ATOM 1547 C CA . PHE A 1 217 ? 67.493 20.284 13.426 1.00 20.02 205 PHE A CA 1
ATOM 1548 C C . PHE A 1 217 ? 67.529 21.678 14.038 1.00 17.68 205 PHE A C 1
ATOM 1549 O O . PHE A 1 217 ? 66.859 21.952 15.035 1.00 17.73 205 PHE A O 1
ATOM 1557 N N . LEU A 1 218 ? 68.333 22.576 13.450 1.00 17.78 206 LEU A N 1
ATOM 1558 C CA . LEU A 1 218 ? 68.508 23.906 14.018 1.00 14.97 206 LEU A CA 1
ATOM 1559 C C . LEU A 1 218 ? 68.012 24.984 13.081 1.00 15.99 206 LEU A C 1
ATOM 1560 O O . LEU A 1 218 ? 68.282 24.908 11.892 1.00 14.99 206 LEU A O 1
ATOM 1565 N N . GLY A 1 219 ? 67.290 25.958 13.606 1.00 16.82 207 GLY A N 1
ATOM 1566 C CA . GLY A 1 219 ? 66.840 27.069 12.748 1.00 16.88 207 GLY A CA 1
ATOM 1567 C C . GLY A 1 219 ? 66.155 28.108 13.616 1.00 19.18 207 GLY A C 1
ATOM 1568 O O . GLY A 1 219 ? 65.631 27.768 14.684 1.00 16.78 207 GLY A O 1
ATOM 1577 N N . SER A 1 221 ? 63.249 31.265 14.269 1.00 16.39 209 SER A N 1
ATOM 1578 C CA . SER A 1 221 ? 61.941 31.785 13.911 1.00 17.19 209 SER A CA 1
ATOM 1579 C C . SER A 1 221 ? 61.196 30.840 12.985 1.00 15.00 209 SER A C 1
ATOM 1580 O O . SER A 1 221 ? 60.973 29.708 13.382 1.00 17.47 209 SER A O 1
ATOM 1583 N N . GLU A 1 222 ? 60.762 31.297 11.802 1.00 13.90 210 GLU A N 1
ATOM 1584 C CA . GLU A 1 222 ? 60.086 30.366 10.888 1.00 14.37 210 GLU A CA 1
ATOM 1585 C C . GLU A 1 222 ? 60.920 29.082 10.661 1.00 17.67 210 GLU A C 1
ATOM 1586 O O . GLU A 1 222 ? 60.316 27.985 10.510 1.00 15.46 210 GLU A O 1
ATOM 1592 N N . PHE A 1 223 ? 62.251 29.213 10.630 1.00 14.49 211 PHE A N 1
ATOM 1593 C CA . PHE A 1 223 ? 63.106 28.019 10.397 1.00 17.17 211 PHE A CA 1
ATOM 1594 C C . PHE A 1 223 ? 63.180 27.082 11.598 1.00 16.72 211 PHE A C 1
ATOM 1595 O O . PHE A 1 223 ? 63.646 25.942 11.463 1.00 21.08 211 PHE A O 1
ATOM 1603 N N . PHE A 1 224 ? 62.789 27.578 12.775 1.00 16.37 212 PHE A N 1
ATOM 1604 C CA . PHE A 1 224 ? 62.674 26.715 13.970 1.00 16.29 212 PHE A CA 1
ATOM 1605 C C . PHE A 1 224 ? 61.423 25.858 13.732 1.00 16.52 212 PHE A C 1
ATOM 1606 O O . PHE A 1 224 ? 61.439 24.661 13.996 1.00 17.81 212 PHE A O 1
ATOM 1614 N N . GLY A 1 225 ? 60.329 26.472 13.269 1.00 14.55 213 GLY A N 1
ATOM 1615 C CA . GLY A 1 225 ? 59.130 25.686 12.963 1.00 13.76 213 GLY A CA 1
ATOM 1616 C C . GLY A 1 225 ? 59.474 24.605 11.915 1.00 15.51 213 GLY A C 1
ATOM 1617 O O . GLY A 1 225 ? 59.029 23.447 11.995 1.00 15.33 213 GLY A O 1
ATOM 1618 N N . VAL A 1 226 ? 60.287 24.990 10.909 1.00 16.25 214 VAL A N 1
ATOM 1619 C CA . VAL A 1 226 ? 60.694 24.029 9.866 1.00 17.46 214 VAL A CA 1
ATOM 1620 C C . VAL A 1 226 ? 61.493 22.917 10.558 1.00 16.93 214 VAL A C 1
ATOM 1621 O O . VAL A 1 226 ? 61.380 21.746 10.174 1.00 16.15 214 VAL A O 1
ATOM 1625 N N . SER A 1 227 ? 62.306 23.309 11.540 1.00 18.42 215 SER A N 1
ATOM 1626 C CA . SER A 1 227 ? 63.154 22.349 12.292 1.00 19.02 215 SER A CA 1
ATOM 1627 C C . SER A 1 227 ? 62.303 21.399 13.136 1.00 18.69 215 SER A C 1
ATOM 1628 O O . SER A 1 227 ? 62.545 20.183 13.165 1.00 15.13 215 SER A O 1
ATOM 1631 N N . LEU A 1 228 ? 61.246 21.924 13.770 1.00 15.31 216 LEU A N 1
ATOM 1632 C CA . LEU A 1 228 ? 60.387 21.044 14.569 1.00 18.57 216 LEU A CA 1
ATOM 1633 C C . LEU A 1 228 ? 59.733 20.012 13.682 1.00 20.81 216 LEU A C 1
ATOM 1634 O O . LEU A 1 228 ? 59.658 18.803 14.042 1.00 17.93 216 LEU A O 1
ATOM 1639 N N . GLU A 1 229 ? 59.228 20.474 12.529 1.00 16.62 217 GLU A N 1
ATOM 1640 C CA . GLU A 1 229 ? 58.591 19.594 11.578 1.00 18.79 217 GLU A CA 1
ATOM 1641 C C . GLU A 1 229 ? 59.661 18.584 11.053 1.00 21.02 217 GLU A C 1
ATOM 1642 O O . GLU A 1 229 ? 59.373 17.372 10.949 1.00 19.07 217 GLU A O 1
ATOM 1648 N N . SER A 1 230 ? 60.892 19.058 10.826 1.00 17.97 218 SER A N 1
ATOM 1649 C CA . SER A 1 230 ? 61.931 18.134 10.322 1.00 18.93 218 SER A CA 1
ATOM 1650 C C . SER A 1 230 ? 62.156 16.966 11.333 1.00 18.99 218 SER A C 1
ATOM 1651 O O . SER A 1 230 ? 62.223 15.767 10.962 1.00 21.58 218 SER A O 1
ATOM 1654 N N . ALA A 1 231 ? 62.275 17.309 12.596 1.00 17.43 219 ALA A N 1
ATOM 1655 C CA . ALA A 1 231 ? 62.485 16.263 13.594 1.00 19.81 219 ALA A CA 1
ATOM 1656 C C . ALA A 1 231 ? 61.344 15.285 13.607 1.00 20.96 219 ALA A C 1
ATOM 1657 O O . ALA A 1 231 ? 61.556 14.060 13.682 1.00 19.93 219 ALA A O 1
ATOM 1659 N N . LEU A 1 232 ? 60.121 15.778 13.457 1.00 18.21 220 LEU A N 1
ATOM 1660 C CA . LEU A 1 232 ? 58.989 14.878 13.517 1.00 20.35 220 LEU A CA 1
ATOM 1661 C C . LEU A 1 232 ? 58.992 13.910 12.326 1.00 23.38 220 LEU A C 1
ATOM 1662 O O . LEU A 1 232 ? 58.609 12.709 12.443 1.00 20.96 220 LEU A O 1
ATOM 1667 N N . LYS A 1 233 ? 59.401 14.401 11.149 1.00 19.45 221 LYS A N 1
ATOM 1668 C CA . LYS A 1 233 ? 59.444 13.496 9.986 1.00 21.37 221 LYS A CA 1
ATOM 1669 C C . LYS A 1 233 ? 60.420 12.361 10.241 1.00 20.89 221 LYS A C 1
ATOM 1670 O O . LYS A 1 233 ? 60.127 11.207 9.888 1.00 23.65 221 LYS A O 1
ATOM 1676 N N . CYS A 1 234 ? 61.571 12.655 10.816 1.00 20.73 222 CYS A N 1
ATOM 1677 C CA . CYS A 1 234 ? 62.534 11.583 11.042 1.00 21.98 222 CYS A CA 1
ATOM 1678 C C . CYS A 1 234 ? 62.139 10.684 12.166 1.00 24.13 222 CYS A C 1
ATOM 1679 O O . CYS A 1 234 ? 62.541 9.505 12.185 1.00 21.53 222 CYS A O 1
ATOM 1682 N N . ILE A 1 235 ? 61.350 11.214 13.097 1.00 22.94 223 ILE A N 1
ATOM 1683 C CA . ILE A 1 235 ? 60.895 10.360 14.193 1.00 22.34 223 ILE A CA 1
ATOM 1684 C C . ILE A 1 235 ? 59.884 9.405 13.635 1.00 23.12 223 ILE A C 1
ATOM 1685 O O . ILE A 1 235 ? 60.034 8.192 13.805 1.00 25.50 223 ILE A O 1
ATOM 1690 N N . GLU A 1 236 ? 58.885 9.914 12.929 1.00 21.91 224 GLU A N 1
ATOM 1691 C CA . GLU A 1 236 ? 57.859 9.072 12.405 1.00 24.10 224 GLU A CA 1
ATOM 1692 C C . GLU A 1 236 ? 58.322 8.114 11.306 1.00 28.90 224 GLU A C 1
ATOM 1693 O O . GLU A 1 236 ? 57.973 6.921 11.311 1.00 26.37 224 GLU A O 1
ATOM 1707 N N . SER A 1 238 ? 61.500 7.108 10.260 1.00 26.73 226 SER A N 1
ATOM 1708 C CA . SER A 1 238 ? 62.658 6.274 10.484 1.00 29.84 226 SER A CA 1
ATOM 1709 C C . SER A 1 238 ? 62.937 5.793 11.885 1.00 27.71 226 SER A C 1
ATOM 1710 O O . SER A 1 238 ? 63.919 5.091 12.097 1.00 26.99 226 SER A O 1
ATOM 1713 N N . LEU A 1 239 ? 62.121 6.222 12.845 1.00 28.39 227 LEU A N 1
ATOM 1714 C CA . LEU A 1 239 ? 62.334 5.882 14.238 1.00 25.56 227 LEU A CA 1
ATOM 1715 C C . LEU A 1 239 ? 63.672 6.306 14.813 1.00 28.38 227 LEU A C 1
ATOM 1716 O O . LEU A 1 239 ? 64.268 5.604 15.620 1.00 28.59 227 LEU A O 1
ATOM 1721 N N . THR A 1 240 ? 64.141 7.505 14.459 1.00 24.18 228 THR A N 1
ATOM 1722 C CA . THR A 1 240 ? 65.399 7.970 14.946 1.00 26.04 228 THR A CA 1
ATOM 1723 C C . THR A 1 240 ? 65.083 9.093 15.901 1.00 25.74 228 THR A C 1
ATOM 1724 O O . THR A 1 240 ? 64.225 9.951 15.553 1.00 25.89 228 THR A O 1
ATOM 1728 N N . PHE A 1 241 ? 65.779 9.088 17.037 1.00 25.95 229 PHE A N 1
ATOM 1729 C CA . PHE A 1 241 ? 65.621 10.113 18.051 1.00 25.81 229 PHE A CA 1
ATOM 1730 C C . PHE A 1 241 ? 66.055 11.406 17.336 1.00 25.55 229 PHE A C 1
ATOM 1731 O O . PHE A 1 241 ? 67.182 11.493 16.830 1.00 20.85 229 PHE A O 1
ATOM 1733 N N . SER A 1 242 ? 65.151 12.383 17.282 1.00 22.78 230 SER A N 1
ATOM 1734 C CA . SER A 1 242 ? 65.446 13.650 16.628 1.00 20.29 230 SER A CA 1
ATOM 1735 C C . SER A 1 242 ? 64.901 14.775 17.484 1.00 21.37 230 SER A C 1
ATOM 1736 O O . SER A 1 242 ? 63.858 14.597 18.145 1.00 20.99 230 SER A O 1
ATOM 1739 N N . GLU A 1 243 ? 65.541 15.921 17.394 1.00 20.24 231 GLU A N 1
ATOM 1740 C CA . GLU A 1 243 ? 65.132 17.062 18.188 1.00 20.50 231 GLU A CA 1
ATOM 1741 C C . GLU A 1 243 ? 65.443 18.366 17.456 1.00 22.97 231 GLU A C 1
ATOM 1742 O O . GLU A 1 243 ? 66.326 18.413 16.593 1.00 18.65 231 GLU A O 1
ATOM 1748 N N . ALA A 1 244 ? 64.707 19.410 17.837 1.00 18.57 232 ALA A N 1
ATOM 1749 C CA . ALA A 1 244 ? 64.900 20.708 17.201 1.00 18.52 232 ALA A CA 1
ATOM 1750 C C . ALA A 1 244 ? 65.158 21.831 18.207 1.00 17.73 232 ALA A C 1
ATOM 1751 O O . ALA A 1 244 ? 64.618 21.795 19.291 1.00 18.37 232 ALA A O 1
ATOM 1753 N N . TYR A 1 245 ? 65.977 22.839 17.837 1.00 16.72 233 TYR A N 1
ATOM 1754 C CA . TYR A 1 245 ? 66.227 23.968 18.694 1.00 15.41 233 TYR A CA 1
ATOM 1755 C C . TYR A 1 245 ? 66.409 25.208 17.823 1.00 15.41 233 TYR A C 1
ATOM 1756 O O . TYR A 1 245 ? 66.755 25.088 16.622 1.00 15.83 233 TYR A O 1
ATOM 1765 N N . SER A 1 246 ? 66.228 26.372 18.447 1.00 14.83 234 SER A N 1
ATOM 1766 C CA . SER A 1 246 ? 66.530 27.641 17.764 1.00 14.36 234 SER A CA 1
ATOM 1767 C C . SER A 1 246 ? 68.087 27.557 17.667 1.00 17.66 234 SER A C 1
ATOM 1768 O O . SER A 1 246 ? 68.771 27.146 18.629 1.00 17.47 234 SER A O 1
ATOM 1771 N N . THR A 1 247 ? 68.639 27.999 16.544 1.00 16.29 235 THR A N 1
ATOM 1772 C CA . THR A 1 247 ? 70.058 27.743 16.265 1.00 18.16 235 THR A CA 1
ATOM 1773 C C . THR A 1 247 ? 71.111 27.882 17.346 1.00 17.60 235 THR A C 1
ATOM 1774 O O . THR A 1 247 ? 71.865 26.892 17.612 1.00 18.44 235 THR A O 1
ATOM 1778 N N . LEU A 1 248 ? 71.227 29.076 17.897 1.00 16.92 236 LEU A N 1
ATOM 1779 C CA . LEU A 1 248 ? 72.244 29.344 18.906 1.00 17.46 236 LEU A CA 1
ATOM 1780 C C . LEU A 1 248 ? 71.875 28.741 20.260 1.00 20.29 236 LEU A C 1
ATOM 1781 O O . LEU A 1 248 ? 72.734 28.685 21.152 1.00 20.74 236 LEU A O 1
ATOM 1786 N N . GLU A 1 249 ? 70.625 28.262 20.415 1.00 18.45 237 GLU A N 1
ATOM 1787 C CA . GLU A 1 249 ? 70.220 27.693 21.719 1.00 17.78 237 GLU A CA 1
ATOM 1788 C C . GLU A 1 249 ? 70.946 26.404 21.943 1.00 18.40 237 GLU A C 1
ATOM 1789 O O . GLU A 1 249 ? 71.081 25.971 23.087 1.00 17.75 237 GLU A O 1
ATOM 1795 N N . TYR A 1 250 ? 71.375 25.786 20.840 1.00 20.26 238 TYR A N 1
ATOM 1796 C CA . TYR A 1 250 ? 72.001 24.484 20.922 1.00 21.23 238 TYR A CA 1
ATOM 1797 C C . TYR A 1 250 ? 73.251 24.457 21.820 1.00 18.85 238 TYR A C 1
ATOM 1798 O O . TYR A 1 250 ? 73.557 23.422 22.406 1.00 21.54 238 TYR A O 1
ATOM 1807 N N . ARG A 1 251 ? 73.932 25.579 21.994 1.00 19.92 239 ARG A N 1
ATOM 1808 C CA . ARG A 1 251 ? 75.104 25.573 22.845 1.00 20.20 239 ARG A CA 1
ATOM 1809 C C . ARG A 1 251 ? 74.748 25.556 24.313 1.00 25.03 239 ARG A C 1
ATOM 1810 O O . ARG A 1 251 ? 75.599 25.185 25.142 1.00 21.30 239 ARG A O 1
ATOM 1818 N N . HIS A 1 252 ? 73.511 25.978 24.632 1.00 21.84 240 HIS A N 1
ATOM 1819 C CA . HIS A 1 252 ? 73.164 26.159 26.016 1.00 23.32 240 HIS A CA 1
ATOM 1820 C C . HIS A 1 252 ? 72.648 24.942 26.683 1.00 24.76 240 HIS A C 1
ATOM 1821 O O . HIS A 1 252 ? 71.559 24.922 27.274 1.00 23.35 240 HIS A O 1
ATOM 1828 N N . GLY A 1 253 ? 73.416 23.877 26.534 1.00 22.62 241 GLY A N 1
ATOM 1829 C CA . GLY A 1 253 ? 73.033 22.629 27.153 1.00 21.66 241 GLY A CA 1
ATOM 1830 C C . GLY A 1 253 ? 72.853 21.435 26.281 1.00 22.22 241 GLY A C 1
ATOM 1831 O O . GLY A 1 253 ? 73.507 20.388 26.505 1.00 22.31 241 GLY A O 1
ATOM 1832 N N . PRO A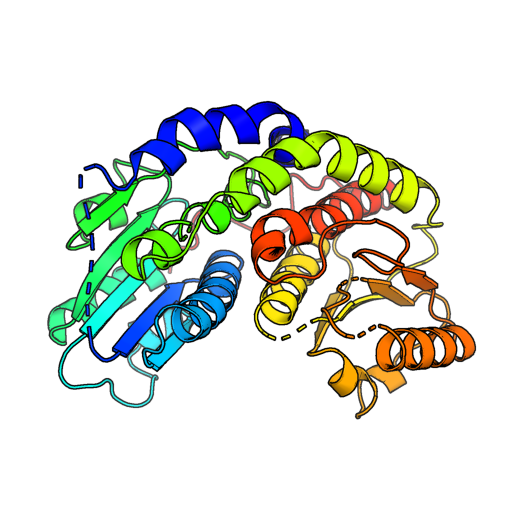 1 254 ? 71.996 21.540 25.252 1.00 20.44 242 PRO A N 1
ATOM 1833 C CA . PRO A 1 254 ? 71.712 20.444 24.343 1.00 20.96 242 PRO A CA 1
ATOM 1834 C C . PRO A 1 254 ? 72.947 19.798 23.711 1.00 22.25 242 PRO A C 1
ATOM 1835 O O . PRO A 1 254 ? 72.918 18.586 23.504 1.00 22.85 242 PRO A O 1
ATOM 1839 N N . LYS A 1 255 ? 74.004 20.573 23.479 1.00 22.22 243 LYS A N 1
ATOM 1840 C CA . LYS A 1 255 ? 75.152 19.972 22.758 1.00 23.03 243 LYS A CA 1
ATOM 1841 C C . LYS A 1 255 ? 75.927 18.979 23.646 1.00 24.53 243 LYS A C 1
ATOM 1842 O O . LYS A 1 255 ? 76.871 18.300 23.205 1.00 23.54 243 LYS A O 1
ATOM 1848 N N . ALA A 1 256 ? 75.534 18.890 24.905 1.00 24.43 244 ALA A N 1
ATOM 1849 C CA . ALA A 1 256 ? 76.189 17.909 25.768 1.00 25.49 244 ALA A CA 1
ATOM 1850 C C . ALA A 1 256 ? 76.049 16.508 25.152 1.00 25.61 244 ALA A C 1
ATOM 1851 O O . ALA A 1 256 ? 76.923 15.626 25.375 1.00 27.96 244 ALA A O 1
ATOM 1853 N N . LEU A 1 257 ? 74.982 16.261 24.395 1.00 22.29 245 LEU A N 1
ATOM 1854 C CA . LEU A 1 257 ? 74.771 14.944 23.806 1.00 26.63 245 LEU A CA 1
ATOM 1855 C C . LEU A 1 257 ? 75.580 14.665 22.565 1.00 26.23 245 LEU A C 1
ATOM 1856 O O . LEU A 1 257 ? 75.577 13.528 22.056 1.00 29.32 245 LEU A O 1
ATOM 1861 N N . VAL A 1 258 ? 76.260 15.685 22.072 1.00 25.53 246 VAL A N 1
ATOM 1862 C CA . VAL A 1 258 ? 76.951 15.459 20.794 1.00 26.95 246 VAL A CA 1
ATOM 1863 C C . VAL A 1 258 ? 78.122 14.473 20.863 1.00 29.44 246 VAL A C 1
ATOM 1864 O O . VAL A 1 258 ? 78.963 14.564 21.754 1.00 29.26 246 VAL A O 1
ATOM 1868 N N . LYS A 1 259 ? 78.140 13.587 19.891 1.00 31.19 247 LYS A N 1
ATOM 1869 C CA . LYS A 1 259 ? 79.233 12.615 19.715 1.00 35.01 247 LYS A CA 1
ATOM 1870 C C . LYS A 1 259 ? 79.145 12.069 18.294 1.00 34.11 247 LYS A C 1
ATOM 1871 O O . LYS A 1 259 ? 78.203 12.376 17.569 1.00 31.87 247 LYS A O 1
ATOM 1877 N N . LYS A 1 260 ? 80.150 11.299 17.867 1.00 34.52 248 LYS A N 1
ATOM 1878 C CA . LYS A 1 260 ? 80.118 10.746 16.535 1.00 34.21 248 LYS A CA 1
ATOM 1879 C C . LYS A 1 260 ? 78.785 10.073 16.488 1.00 32.74 248 LYS A C 1
ATOM 1880 O O . LYS A 1 260 ? 78.409 9.393 17.444 1.00 37.29 248 LYS A O 1
ATOM 1886 N N . GLY A 1 261 ? 78.050 10.260 15.401 1.00 28.94 249 GLY A N 1
ATOM 1887 C CA . GLY A 1 261 ? 76.742 9.660 15.293 1.00 28.34 249 GLY A CA 1
ATOM 1888 C C . GLY A 1 261 ? 75.668 10.751 15.301 1.00 26.56 249 GLY A C 1
ATOM 1889 O O . GLY A 1 261 ? 74.548 10.521 14.891 1.00 25.67 249 GLY A O 1
ATOM 1890 N N . THR A 1 262 ? 76.024 11.935 15.773 1.00 25.90 250 THR A N 1
ATOM 1891 C CA . THR A 1 262 ? 75.051 13.031 15.766 1.00 25.78 250 THR A CA 1
ATOM 1892 C C . THR A 1 262 ? 75.102 13.686 14.388 1.00 25.27 250 THR A C 1
ATOM 1893 O O . THR A 1 262 ? 76.185 13.984 13.899 1.00 26.41 250 THR A O 1
ATOM 1897 N N . LEU A 1 263 ? 73.942 13.894 13.786 1.00 22.91 251 LEU A N 1
ATOM 1898 C CA . LEU A 1 263 ? 73.820 14.535 12.467 1.00 23.24 251 LEU A CA 1
ATOM 1899 C C . LEU A 1 263 ? 73.011 15.830 12.685 1.00 24.40 251 LEU A C 1
ATOM 1900 O O . LEU A 1 263 ? 71.899 15.768 13.198 1.00 25.03 251 LEU A O 1
ATOM 1905 N N . VAL A 1 264 ? 73.572 16.976 12.270 1.00 22.73 252 VAL A N 1
ATOM 1906 C CA . VAL A 1 264 ? 72.892 18.261 12.456 1.00 22.02 252 VAL A CA 1
ATOM 1907 C C . VAL A 1 264 ? 72.479 18.855 11.105 1.00 22.48 252 VAL A C 1
ATOM 1908 O O . VAL A 1 264 ? 73.301 18.903 10.193 1.00 22.68 252 VAL A O 1
ATOM 1912 N N . PHE A 1 265 ? 71.221 19.295 10.952 1.00 17.97 253 PHE A N 1
ATOM 1913 C CA . PHE A 1 265 ? 70.795 19.964 9.718 1.00 20.44 253 PHE A CA 1
ATOM 1914 C C . PHE A 1 265 ? 70.515 21.363 10.214 1.00 22.23 253 PHE A C 1
ATOM 1915 O O . PHE A 1 265 ? 69.655 21.572 11.082 1.00 19.39 253 PHE A O 1
ATOM 1931 N N . GLN A 1 267 ? 69.485 25.235 9.345 1.00 16.60 255 GLN A N 1
ATOM 1932 C CA . GLN A 1 267 ? 68.793 26.114 8.364 1.00 17.04 255 GLN A CA 1
ATOM 1933 C C . GLN A 1 267 ? 69.461 27.479 8.395 1.00 17.76 255 GLN A C 1
ATOM 1934 O O . GLN A 1 267 ? 69.317 28.240 9.371 1.00 17.18 255 GLN A O 1
ATOM 1940 N N . LYS A 1 268 ? 70.230 27.805 7.350 1.00 18.70 256 LYS A N 1
ATOM 1941 C CA . LYS A 1 268 ? 70.913 29.123 7.334 1.00 17.31 256 LYS A CA 1
ATOM 1942 C C . LYS A 1 268 ? 69.942 30.303 7.167 1.00 16.39 256 LYS A C 1
ATOM 1943 O O . LYS A 1 268 ? 69.002 30.196 6.431 1.00 19.77 256 LYS A O 1
ATOM 1949 N N . VAL A 1 269 ? 70.207 31.460 7.790 1.00 18.25 257 VAL A N 1
ATOM 1950 C CA . VAL A 1 269 ? 69.296 32.606 7.613 1.00 18.60 257 VAL A CA 1
ATOM 1951 C C . VAL A 1 269 ? 70.156 33.823 7.181 1.00 20.63 257 VAL A C 1
ATOM 1952 O O . VAL A 1 269 ? 71.377 33.875 7.465 1.00 20.10 257 VAL A O 1
ATOM 1956 N N . SER A 1 270 ? 69.518 34.766 6.507 1.00 20.55 258 SER A N 1
ATOM 1957 C CA . SER A 1 270 ? 70.224 35.942 5.965 1.00 21.41 258 SER A CA 1
ATOM 1958 C C . SER A 1 270 ? 71.119 36.610 6.970 1.00 20.92 258 SER A C 1
ATOM 1959 O O . SER A 1 270 ? 70.702 36.902 8.069 1.00 20.54 258 SER A O 1
ATOM 1962 N N . GLY A 1 271 ? 72.345 36.879 6.549 1.00 24.64 259 GLY A N 1
ATOM 1963 C CA . GLY A 1 271 ? 73.267 37.595 7.404 1.00 24.53 259 GLY A CA 1
ATOM 1964 C C . GLY A 1 271 ? 74.039 36.887 8.505 1.00 27.81 259 GLY A C 1
ATOM 1965 O O . GLY A 1 271 ? 74.905 37.532 9.108 1.00 27.51 259 GLY A O 1
ATOM 1974 N N . ASP A 1 273 ? 75.936 33.965 8.298 1.00 22.98 261 ASP A N 1
ATOM 1975 C CA . ASP A 1 273 ? 76.884 32.971 7.890 1.00 23.81 261 ASP A CA 1
ATOM 1976 C C . ASP A 1 273 ? 78.046 32.841 8.911 1.00 23.75 261 ASP A C 1
ATOM 1977 O O . ASP A 1 273 ? 78.487 31.736 9.223 1.00 23.12 261 ASP A O 1
ATOM 1982 N N . GLU A 1 274 ? 78.515 33.957 9.425 1.00 24.15 262 GLU A N 1
ATOM 1983 C CA . GLU A 1 274 ? 79.623 33.895 10.374 1.00 27.84 262 GLU A CA 1
ATOM 1984 C C . GLU A 1 274 ? 79.302 33.089 11.639 1.00 27.12 262 GLU A C 1
ATOM 1985 O O . GLU A 1 274 ? 80.104 32.229 12.080 1.00 24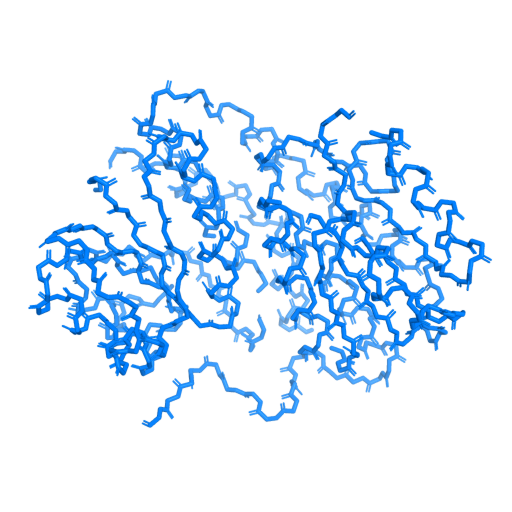.53 262 GLU A O 1
ATOM 1991 N N . GLN A 1 275 ? 78.154 33.392 12.230 1.00 23.59 263 GLN A N 1
ATOM 1992 C CA . GLN A 1 275 ? 77.765 32.665 13.428 1.00 24.11 263 GLN A CA 1
ATOM 1993 C C . GLN A 1 275 ? 77.509 31.194 13.117 1.00 21.99 263 GLN A C 1
ATOM 1994 O O . GLN A 1 275 ? 77.830 30.340 13.934 1.00 24.35 263 GLN A O 1
ATOM 2000 N N . GLU A 1 276 ? 76.923 30.901 11.949 1.00 20.48 264 GLU A N 1
ATOM 2001 C CA . GLU A 1 276 ? 76.586 29.553 11.560 1.00 20.18 264 GLU A CA 1
ATOM 2002 C C . GLU A 1 276 ? 77.839 28.743 11.293 1.00 22.89 264 GLU A C 1
ATOM 2003 O O . GLU A 1 276 ? 77.930 27.596 11.702 1.00 20.52 264 GLU A O 1
ATOM 2009 N N . LYS A 1 277 ? 78.804 29.350 10.620 1.00 23.40 265 LYS A N 1
ATOM 2010 C CA . LYS A 1 277 ? 80.008 28.598 10.348 1.00 26.54 265 LYS A CA 1
ATOM 2011 C C . LYS A 1 277 ? 80.774 28.320 11.647 1.00 23.96 265 LYS A C 1
ATOM 2012 O O . LYS A 1 277 ? 81.353 27.226 11.806 1.00 24.04 265 LYS A O 1
ATOM 2018 N N . ARG A 1 278 ? 80.772 29.281 12.564 1.00 27.61 266 ARG A N 1
ATOM 2019 C CA . ARG A 1 278 ? 81.461 29.104 13.836 1.00 28.62 266 ARG A CA 1
ATOM 2020 C C . ARG A 1 278 ? 80.811 27.949 14.601 1.00 27.97 266 ARG A C 1
ATOM 2021 O O . ARG A 1 278 ? 81.506 27.092 15.155 1.00 25.57 266 ARG A O 1
ATOM 2029 N N . LEU A 1 279 ? 79.476 27.896 14.613 1.00 24.69 267 LEU A N 1
ATOM 2030 C CA . LEU A 1 279 ? 78.785 26.812 15.337 1.00 23.53 267 LEU A CA 1
ATOM 2031 C C . LEU A 1 279 ? 79.055 25.441 14.659 1.00 25.95 267 LEU A C 1
ATOM 2032 O O . LEU A 1 279 ? 79.265 24.435 15.321 1.00 23.21 267 LEU A O 1
ATOM 2037 N N . ARG A 1 280 ? 79.016 25.417 13.330 1.00 24.26 268 ARG A N 1
ATOM 2038 C CA . ARG A 1 280 ? 79.301 24.215 12.586 1.00 26.37 268 ARG A CA 1
ATOM 2039 C C . ARG A 1 280 ? 80.680 23.663 12.991 1.00 27.95 268 ARG A C 1
ATOM 2040 O O . ARG A 1 280 ? 80.786 22.476 13.344 1.00 25.56 268 ARG A O 1
ATOM 2048 N N . LYS A 1 281 ? 81.703 24.518 12.970 1.00 28.64 269 LYS A N 1
ATOM 2049 C CA . LYS A 1 281 ? 83.065 24.031 13.285 1.00 32.07 269 LYS A CA 1
ATOM 2050 C C . LYS A 1 281 ? 83.101 23.510 14.726 1.00 33.19 269 LYS A C 1
ATOM 2051 O O . LYS A 1 281 ? 83.729 22.489 15.014 1.00 30.96 269 LYS A O 1
ATOM 2057 N N . GLU A 1 282 ? 82.387 24.193 15.625 1.00 32.43 270 GLU A N 1
ATOM 2058 C CA . GLU A 1 282 ? 82.365 23.761 17.019 1.00 29.26 270 GLU A CA 1
ATOM 2059 C C . GLU A 1 282 ? 81.712 22.370 17.147 1.00 29.93 270 GLU A C 1
ATOM 2060 O O . GLU A 1 282 ? 82.301 21.443 17.724 1.00 28.61 270 GLU A O 1
ATOM 2066 N N . LEU A 1 283 ? 80.534 22.176 16.569 1.00 25.71 271 LEU A N 1
ATOM 2067 C CA . LEU A 1 283 ? 79.891 20.891 16.645 1.00 26.20 271 LEU A CA 1
ATOM 2068 C C . LEU A 1 283 ? 80.730 19.802 15.968 1.00 28.94 271 LEU A C 1
ATOM 2069 O O . LEU A 1 283 ? 80.758 18.641 16.412 1.00 26.34 271 LEU A O 1
ATOM 2074 N N . GLU A 1 284 ? 81.391 20.166 14.867 1.00 28.15 272 GLU A N 1
ATOM 2075 C CA . GLU A 1 284 ? 82.225 19.195 14.146 1.00 30.26 272 GLU A CA 1
ATOM 2076 C C . GLU A 1 284 ? 83.374 18.728 15.055 1.00 30.73 272 GLU A C 1
ATOM 2077 O O . GLU A 1 284 ? 83.720 17.550 15.088 1.00 33.63 272 GLU A O 1
ATOM 2083 N N . SER A 1 285 ? 83.936 19.646 15.809 1.00 29.69 273 SER A N 1
ATOM 2084 C CA . SER A 1 285 ? 85.044 19.297 16.682 1.00 33.58 273 SER A CA 1
ATOM 2085 C C . SER A 1 285 ? 84.607 18.409 17.833 1.00 36.59 273 SER A C 1
ATOM 2086 O O . SER A 1 285 ? 85.457 17.825 18.520 1.00 35.52 273 SER A O 1
ATOM 2089 N N . LEU A 1 286 ? 83.292 18.280 18.036 1.00 34.79 274 LEU A N 1
ATOM 2090 C CA . LEU A 1 286 ? 82.782 17.440 19.101 1.00 32.59 274 LEU A CA 1
ATOM 2091 C C . LEU A 1 286 ? 82.336 16.124 18.519 1.00 30.93 274 LEU A C 1
ATOM 2092 O O . LEU A 1 286 ? 81.860 15.252 19.250 1.00 32.14 274 LEU A O 1
ATOM 2097 N N . GLY A 1 287 ? 82.446 15.963 17.194 1.00 28.58 275 GLY A N 1
ATOM 2098 C CA . GLY A 1 287 ? 82.060 14.702 16.610 1.00 27.91 275 GLY A CA 1
ATOM 2099 C C . GLY A 1 287 ? 80.858 14.676 15.695 1.00 25.71 275 GLY A C 1
ATOM 2100 O O . GLY A 1 287 ? 80.577 13.696 15.037 1.00 26.81 275 GLY A O 1
ATOM 2101 N N . ALA A 1 288 ? 80.120 15.765 15.633 1.00 27.71 276 ALA A N 1
ATOM 2102 C CA . ALA A 1 288 ? 78.939 15.754 14.773 1.00 25.92 276 ALA A CA 1
ATOM 2103 C C . ALA A 1 288 ? 79.242 15.887 13.279 1.00 25.99 276 ALA A C 1
ATOM 2104 O O . ALA A 1 288 ? 80.269 16.395 12.899 1.00 26.09 276 ALA A O 1
ATOM 2106 N N . THR A 1 289 ? 78.307 15.426 12.481 1.00 25.80 277 THR A N 1
ATOM 2107 C CA . THR A 1 289 ? 78.350 15.610 11.039 1.00 26.70 277 THR A CA 1
ATOM 2108 C C . THR A 1 289 ? 77.360 16.804 10.886 1.00 28.28 277 THR A C 1
ATOM 2109 O O . THR A 1 289 ? 76.232 16.731 11.375 1.00 26.42 277 THR A O 1
ATOM 2113 N N . VAL A 1 290 ? 77.767 17.870 10.218 1.00 25.56 278 VAL A N 1
ATOM 2114 C CA . VAL A 1 290 ? 76.866 19.022 10.052 1.00 25.21 278 VAL A CA 1
ATOM 2115 C C . VAL A 1 290 ? 76.606 19.299 8.610 1.00 24.68 278 VAL A C 1
ATOM 2116 O O . VAL A 1 290 ? 77.554 19.279 7.776 1.00 24.24 278 VAL A O 1
ATOM 2120 N N . LEU A 1 291 ? 75.328 19.495 8.300 1.00 21.39 279 LEU A N 1
ATOM 2121 C CA . LEU A 1 291 ? 74.872 19.805 6.957 1.00 23.93 279 LEU A CA 1
ATOM 2122 C C . LEU A 1 291 ? 74.118 21.151 6.998 1.00 23.96 279 LEU A C 1
ATOM 2123 O O . LEU A 1 291 ? 73.232 21.361 7.852 1.00 23.41 279 LEU A O 1
ATOM 2128 N N . GLU A 1 292 ? 74.510 22.085 6.130 1.00 22.65 280 GLU A N 1
ATOM 2129 C CA . GLU A 1 292 ? 73.790 23.359 6.091 1.00 25.28 280 GLU A CA 1
ATOM 2130 C C . GLU A 1 292 ? 72.830 23.437 4.928 1.00 23.46 280 GLU A C 1
ATOM 2131 O O . GLU A 1 292 ? 73.171 23.107 3.778 1.00 24.04 280 GLU A O 1
ATOM 2137 N N . VAL A 1 293 ? 71.620 23.918 5.207 1.00 22.68 281 VAL A N 1
ATOM 2138 C CA . VAL A 1 293 ? 70.613 24.088 4.169 1.00 19.11 281 VAL A CA 1
ATOM 2139 C C . VAL A 1 293 ? 70.512 25.585 3.944 1.00 20.00 281 VAL A C 1
ATOM 2140 O O . VAL A 1 293 ? 70.184 26.312 4.874 1.00 18.51 281 VAL A O 1
ATOM 2144 N N . GLY A 1 294 ? 70.754 26.034 2.718 1.00 18.51 282 GLY A N 1
ATOM 2145 C CA . GLY A 1 294 ? 70.705 27.484 2.445 1.00 17.69 282 GLY A CA 1
ATOM 2146 C C . GLY A 1 294 ? 71.931 27.889 1.575 1.00 20.94 282 GLY A C 1
ATOM 2147 O O . GLY A 1 294 ? 72.935 27.140 1.414 1.00 20.75 282 GLY A O 1
ATOM 2148 N N . GLU A 1 295 ? 71.857 29.106 1.030 1.00 20.58 283 GLU A N 1
ATOM 2149 C CA . GLU A 1 295 ? 72.950 29.589 0.192 1.00 23.91 283 GLU A CA 1
ATOM 2150 C C . GLU A 1 295 ? 74.204 29.665 1.021 1.00 23.62 283 GLU A C 1
ATOM 2151 O O . GLU A 1 295 ? 74.157 30.063 2.214 1.00 23.06 283 GLU A O 1
ATOM 2157 N N . GLY A 1 296 ? 75.315 29.177 0.451 1.00 23.88 284 GLY A N 1
ATOM 2158 C CA . GLY A 1 296 ? 76.554 29.193 1.182 1.00 27.20 284 GLY A CA 1
ATOM 2159 C C . GLY A 1 296 ? 76.697 27.896 1.991 1.00 27.46 284 GLY A C 1
ATOM 2160 O O . GLY A 1 296 ? 77.672 27.719 2.723 1.00 29.03 284 GLY A O 1
ATOM 2161 N N . GLY A 1 297 ? 75.720 27.003 1.858 1.00 26.89 285 GLY A N 1
ATOM 2162 C CA . GLY A 1 297 ? 75.778 25.741 2.567 1.00 26.53 285 GLY A CA 1
ATOM 2163 C C . GLY A 1 297 ? 75.805 24.558 1.628 1.00 26.99 285 GLY A C 1
ATOM 2164 O O . GLY A 1 297 ? 76.023 24.718 0.422 1.00 28.48 285 GLY A O 1
ATOM 2165 N N . ASP A 1 298 ? 75.559 23.369 2.174 1.00 24.78 286 ASP A N 1
ATOM 2166 C CA . ASP A 1 298 ? 75.574 22.127 1.425 1.00 26.24 286 ASP A CA 1
ATOM 2167 C C . ASP A 1 298 ? 74.440 21.930 0.447 1.00 27.01 286 ASP A C 1
ATOM 2168 O O . ASP A 1 298 ? 74.597 21.251 -0.570 1.00 26.39 286 ASP A O 1
ATOM 2173 N N . ILE A 1 299 ? 73.265 22.461 0.770 1.00 25.17 287 ILE A N 1
ATOM 2174 C CA . ILE A 1 299 ? 72.102 22.373 -0.106 1.00 24.24 287 ILE A CA 1
ATOM 2175 C C . ILE A 1 299 ? 71.618 23.828 -0.258 1.00 25.53 287 ILE A C 1
ATOM 2176 O O . ILE A 1 299 ? 70.892 24.386 0.587 1.00 24.48 287 ILE A O 1
ATOM 2181 N N . PRO A 1 300 ? 71.982 24.478 -1.374 1.00 25.44 288 PRO A N 1
ATOM 2182 C CA . PRO A 1 300 ? 71.600 25.859 -1.608 1.00 24.48 288 PRO A CA 1
ATOM 2183 C C . PRO A 1 300 ? 70.132 26.075 -1.809 1.00 24.03 288 PRO A C 1
ATOM 2184 O O . PRO A 1 300 ? 69.477 25.289 -2.481 1.00 22.90 288 PRO A O 1
ATOM 2188 N N . VAL A 1 301 ? 69.649 27.162 -1.206 1.00 20.70 289 VAL A N 1
ATOM 2189 C CA . VAL A 1 301 ? 68.282 27.635 -1.366 1.00 19.48 289 VAL A CA 1
ATOM 2190 C C . VAL A 1 301 ? 68.283 29.004 -0.697 1.00 20.77 289 VAL A C 1
ATOM 2191 O O . VAL A 1 301 ? 69.099 29.218 0.220 1.00 20.21 289 VAL A O 1
ATOM 2195 N N . SER A 1 302 ? 67.405 29.919 -1.133 1.00 18.42 290 SER A N 1
ATOM 2196 C CA . SER A 1 302 ? 67.372 31.274 -0.550 1.00 20.98 290 SER A CA 1
ATOM 2197 C C . SER A 1 302 ? 67.354 31.257 0.978 1.00 20.46 290 SER A C 1
ATOM 2198 O O . SER A 1 302 ? 66.640 30.455 1.574 1.00 21.16 290 SER A O 1
ATOM 2201 N N . ASN A 1 303 ? 68.065 32.192 1.597 1.00 16.34 291 ASN A N 1
ATOM 2202 C CA . ASN A 1 303 ? 68.075 32.271 3.063 1.00 18.59 291 ASN A CA 1
ATOM 2203 C C . ASN A 1 303 ? 67.016 33.238 3.569 1.00 18.87 291 ASN A C 1
ATOM 2204 O O . ASN A 1 303 ? 66.950 33.568 4.772 1.00 19.99 291 ASN A O 1
ATOM 2209 N N . ASP A 1 304 ? 66.142 33.646 2.668 1.00 18.46 292 ASP A N 1
ATOM 2210 C CA . ASP A 1 304 ? 65.059 34.545 3.056 1.00 20.80 292 ASP A CA 1
ATOM 2211 C C . ASP A 1 304 ? 63.928 33.662 3.604 1.00 18.67 292 ASP A C 1
ATOM 2212 O O . ASP A 1 304 ? 63.801 32.494 3.177 1.00 18.32 292 ASP A O 1
ATOM 2217 N N . TRP A 1 305 ? 63.115 34.254 4.456 1.00 16.57 293 TRP A N 1
ATOM 2218 C CA . TRP A 1 305 ? 62.020 33.521 5.144 1.00 16.35 293 TRP A CA 1
ATOM 2219 C C . TRP A 1 305 ? 61.040 32.832 4.211 1.00 19.73 293 TRP A C 1
ATOM 2220 O O . TRP A 1 305 ? 60.459 31.815 4.597 1.00 19.07 293 TRP A O 1
ATOM 2231 N N . LYS A 1 306 ? 60.844 33.394 3.016 1.00 19.73 294 LYS A N 1
ATOM 2232 C CA . LYS A 1 306 ? 59.912 32.799 2.052 1.00 20.34 294 LYS A CA 1
ATOM 2233 C C . LYS A 1 306 ? 60.293 31.354 1.676 1.00 17.68 294 LYS A C 1
ATOM 2234 O O . LYS A 1 306 ? 59.440 30.598 1.221 1.00 20.45 294 LYS A O 1
ATOM 2240 N N . SER A 1 307 ? 61.562 30.975 1.815 1.00 18.42 295 SER A N 1
ATOM 2241 C CA . SER A 1 307 ? 61.952 29.609 1.439 1.00 16.21 295 SER A CA 1
ATOM 2242 C C . SER A 1 307 ? 61.417 28.558 2.466 1.00 15.33 295 SER A C 1
ATOM 2243 O O . SER A 1 307 ? 61.649 27.366 2.281 1.00 16.72 295 SER A O 1
ATOM 2246 N N . ALA A 1 308 ? 60.771 29.006 3.530 1.00 15.35 296 ALA A N 1
ATOM 2247 C CA . ALA A 1 308 ? 60.287 28.083 4.562 1.00 17.63 296 ALA A CA 1
ATOM 2248 C C . ALA A 1 308 ? 59.460 26.945 3.992 1.00 16.55 296 ALA A C 1
ATOM 2249 O O . ALA A 1 308 ? 59.607 25.813 4.482 1.00 19.84 296 ALA A O 1
ATOM 2251 N N . PHE A 1 309 ? 58.660 27.214 2.948 1.00 15.86 297 PHE A N 1
ATOM 2252 C CA . PHE A 1 309 ? 57.806 26.162 2.403 1.00 17.55 297 PHE A CA 1
ATOM 2253 C C . PHE A 1 309 ? 58.556 25.014 1.681 1.00 19.56 297 PHE A C 1
ATOM 2254 O O . PHE A 1 309 ? 57.970 23.953 1.370 1.00 19.11 297 PHE A O 1
ATOM 2262 N N . LEU A 1 310 ? 59.838 25.207 1.389 1.00 16.12 298 LEU A N 1
ATOM 2263 C CA . LEU A 1 310 ? 60.628 24.147 0.794 1.00 15.65 298 LEU A CA 1
ATOM 2264 C C . LEU A 1 310 ? 61.571 23.507 1.826 1.00 18.55 298 LEU A C 1
ATOM 2265 O O . LEU A 1 310 ? 62.132 22.441 1.581 1.00 18.90 298 LEU A O 1
ATOM 2270 N N . ARG A 1 311 ? 61.811 24.177 2.958 1.00 16.44 299 ARG A N 1
ATOM 2271 C CA . ARG A 1 311 ? 62.873 23.692 3.817 1.00 15.44 299 ARG A CA 1
ATOM 2272 C C . ARG A 1 311 ? 62.717 22.439 4.656 1.00 13.58 299 ARG A C 1
ATOM 2273 O O . ARG A 1 311 ? 63.668 22.070 5.345 1.00 17.66 299 ARG A O 1
ATOM 2281 N N . THR A 1 312 ? 61.542 21.841 4.640 1.00 17.47 300 THR A N 1
ATOM 2282 C CA . THR A 1 312 ? 61.420 20.531 5.340 1.00 18.57 300 THR A CA 1
ATOM 2283 C C . THR A 1 312 ? 61.736 19.388 4.343 1.00 17.55 300 THR A C 1
ATOM 2284 O O . THR A 1 312 ? 61.872 18.232 4.726 1.00 19.55 300 THR A O 1
ATOM 2288 N N . VAL A 1 313 ? 61.888 19.705 3.078 1.00 19.88 301 VAL A N 1
ATOM 2289 C CA . VAL A 1 313 ? 62.181 18.655 2.086 1.00 19.64 301 VAL A CA 1
ATOM 2290 C C . VAL A 1 313 ? 63.467 17.868 2.424 1.00 21.55 301 VAL A C 1
ATOM 2291 O O . VAL A 1 313 ? 63.475 16.628 2.381 1.00 21.46 301 VAL A O 1
ATOM 2295 N N . PRO A 1 314 ? 64.560 18.545 2.741 1.00 19.01 302 PRO A N 1
ATOM 2296 C CA . PRO A 1 314 ? 65.763 17.785 3.072 1.00 20.09 302 PRO A CA 1
ATOM 2297 C C . PRO A 1 314 ? 65.503 16.766 4.218 1.00 22.48 302 PRO A C 1
ATOM 2298 O O . PRO A 1 314 ? 65.934 15.632 4.161 1.00 21.49 302 PRO A O 1
ATOM 2302 N N . ALA A 1 315 ? 64.805 17.207 5.277 1.00 19.42 303 ALA A N 1
ATOM 2303 C CA . ALA A 1 315 ? 64.536 16.284 6.395 1.00 19.14 303 ALA A CA 1
ATOM 2304 C C . ALA A 1 315 ? 63.570 15.155 6.016 1.00 20.75 303 ALA A C 1
ATOM 2305 O O . ALA A 1 315 ? 63.709 14.040 6.530 1.00 20.45 303 ALA A O 1
ATOM 2307 N N . GLN A 1 316 ? 62.619 15.402 5.117 1.00 18.26 304 GLN A N 1
ATOM 2308 C CA . GLN A 1 316 ? 61.713 14.322 4.667 1.00 20.69 304 GLN A CA 1
ATOM 2309 C C . GLN A 1 316 ? 62.559 13.273 3.903 1.00 23.63 304 GLN A C 1
ATOM 2310 O O . GLN A 1 316 ? 62.302 12.096 3.989 1.00 21.68 304 GLN A O 1
ATOM 2316 N N . ILE A 1 317 ? 63.526 13.747 3.107 1.00 22.37 305 ILE A N 1
ATOM 2317 C CA . ILE A 1 317 ? 64.407 12.845 2.362 1.00 23.29 305 ILE A CA 1
ATOM 2318 C C . ILE A 1 317 ? 65.342 12.108 3.335 1.00 24.82 305 ILE A C 1
ATOM 2319 O O . ILE A 1 317 ? 65.608 10.911 3.159 1.00 24.68 305 ILE A O 1
ATOM 2324 N N . LEU A 1 318 ? 65.825 12.800 4.357 1.00 21.43 306 LEU A N 1
ATOM 2325 C CA . LEU A 1 318 ? 66.667 12.161 5.351 1.00 25.05 306 LEU A CA 1
ATOM 2326 C C . LEU A 1 318 ? 65.832 11.066 6.021 1.00 25.74 306 LEU A C 1
ATOM 2327 O O . LEU A 1 318 ? 66.287 9.917 6.158 1.00 23.78 306 LEU A O 1
ATOM 2332 N N . GLY A 1 319 ? 64.595 11.403 6.378 1.00 24.42 307 GLY A N 1
ATOM 2333 C CA . GLY A 1 319 ? 63.774 10.420 7.076 1.00 27.22 307 GLY A CA 1
ATOM 2334 C C . GLY A 1 319 ? 63.590 9.178 6.212 1.00 27.78 307 GLY A C 1
ATOM 2335 O O . GLY A 1 319 ? 63.720 8.018 6.692 1.00 25.63 307 GLY A O 1
ATOM 2336 N N . TYR A 1 320 ? 63.253 9.416 4.948 1.00 25.34 308 TYR A N 1
ATOM 2337 C CA . TYR A 1 320 ? 63.011 8.309 4.020 1.00 26.50 308 TYR A CA 1
ATOM 2338 C C . TYR A 1 320 ? 64.265 7.441 3.855 1.00 29.26 308 TYR A C 1
ATOM 2339 O O . TYR A 1 320 ? 64.250 6.215 4.061 1.00 28.38 308 TYR A O 1
ATOM 2348 N N . GLN A 1 321 ? 65.362 8.074 3.508 1.00 28.71 309 GLN A N 1
ATOM 2349 C CA . GLN A 1 321 ? 66.585 7.322 3.306 1.00 30.66 309 GLN A CA 1
ATOM 2350 C C . GLN A 1 321 ? 67.020 6.605 4.570 1.00 30.92 309 GLN A C 1
ATOM 2351 O O . GLN A 1 321 ? 67.543 5.474 4.501 1.00 30.60 309 GLN A O 1
ATOM 2357 N N . LYS A 1 322 ? 66.819 7.235 5.733 1.00 26.89 310 LYS A N 1
ATOM 2358 C CA . LYS A 1 322 ? 67.242 6.586 6.970 1.00 26.37 310 LYS A CA 1
ATOM 2359 C C . LYS A 1 322 ? 66.376 5.377 7.258 1.00 26.77 310 LYS A C 1
ATOM 2360 O O . LYS A 1 322 ? 66.877 4.385 7.831 1.00 30.08 310 LYS A O 1
ATOM 2366 N N . ALA A 1 323 ? 65.101 5.443 6.907 1.00 25.09 311 ALA A N 1
ATOM 2367 C CA . ALA A 1 323 ? 64.247 4.300 7.172 1.00 28.63 311 ALA A CA 1
ATOM 2368 C C . ALA A 1 323 ? 64.720 3.107 6.315 1.00 30.87 311 ALA A C 1
ATOM 2369 O O . ALA A 1 323 ? 64.792 1.965 6.788 1.00 31.82 311 ALA A O 1
ATOM 2371 N N . ILE A 1 324 ? 65.045 3.391 5.055 1.00 30.35 312 ILE A N 1
ATOM 2372 C CA . ILE A 1 324 ? 65.487 2.339 4.130 1.00 31.64 312 ILE A CA 1
ATOM 2373 C C . ILE A 1 324 ? 66.729 1.712 4.707 1.00 33.23 312 ILE A C 1
ATOM 2374 O O . ILE A 1 324 ? 66.869 0.483 4.721 1.00 34.85 312 ILE A O 1
ATOM 2379 N N . SER A 1 325 ? 67.605 2.580 5.191 1.00 30.48 313 SER A N 1
ATOM 2380 C CA . SER A 1 325 ? 68.854 2.225 5.826 1.00 34.20 313 SER A CA 1
ATOM 2381 C C . SER A 1 325 ? 68.671 1.236 6.989 1.00 35.85 313 SER A C 1
ATOM 2382 O O . SER A 1 325 ? 69.469 0.301 7.165 1.00 33.88 313 SER A O 1
ATOM 2385 N N . ARG A 1 326 ? 67.629 1.459 7.785 1.00 36.36 314 ARG A N 1
ATOM 2386 C CA . ARG A 1 326 ? 67.317 0.617 8.937 1.00 37.66 314 ARG A CA 1
ATOM 2387 C C . ARG A 1 326 ? 66.540 -0.618 8.482 1.00 38.94 314 ARG A C 1
ATOM 2388 O O . ARG A 1 326 ? 66.389 -1.564 9.247 1.00 38.57 314 ARG A O 1
ATOM 2396 N N . GLY A 1 327 ? 66.044 -0.578 7.252 1.00 37.52 315 GLY A N 1
ATOM 2397 C CA . GLY A 1 327 ? 65.273 -1.672 6.717 1.00 37.47 315 GLY A CA 1
ATOM 2398 C C . GLY A 1 327 ? 63.853 -1.613 7.249 1.00 40.38 315 GLY A C 1
ATOM 2399 O O . GLY A 1 327 ? 63.232 -2.645 7.532 1.00 39.66 315 GLY A O 1
ATOM 2400 N N . ILE A 1 328 ? 63.309 -0.413 7.428 1.00 38.05 316 ILE A N 1
ATOM 2401 C CA . ILE A 1 328 ? 61.938 -0.366 7.906 1.00 38.01 316 ILE A CA 1
ATOM 2402 C C . ILE A 1 328 ? 61.164 0.433 6.896 1.00 35.40 316 ILE A C 1
ATOM 2403 O O . ILE A 1 328 ? 61.758 1.149 6.106 1.00 36.68 316 ILE A O 1
ATOM 2408 N N . SER A 1 329 ? 59.846 0.322 6.922 1.00 33.29 317 SER A N 1
ATOM 2409 C CA . SER A 1 329 ? 59.031 1.047 5.964 1.00 32.88 317 SER A CA 1
ATOM 2410 C C . SER A 1 329 ? 58.591 2.395 6.485 1.00 34.72 317 SER A C 1
ATOM 2411 O O . SER A 1 329 ? 57.926 2.456 7.506 1.00 33.73 317 SER A O 1
ATOM 2414 N N . PRO A 1 330 ? 58.927 3.483 5.779 1.00 35.48 318 PRO A N 1
ATOM 2415 C CA . PRO A 1 330 ? 58.460 4.772 6.310 1.00 35.18 318 PRO A CA 1
ATOM 2416 C C . PRO A 1 330 ? 56.957 4.935 6.150 1.00 33.87 318 PRO A C 1
ATOM 2417 O O . PRO A 1 330 ? 56.386 5.844 6.731 1.00 35.80 318 PRO A O 1
ATOM 2421 N N . ASP A 1 331 ? 56.304 4.081 5.365 1.00 32.58 319 ASP A N 1
ATOM 2422 C CA . ASP A 1 331 ? 54.846 4.193 5.219 1.00 30.77 319 ASP A CA 1
ATOM 2423 C C . ASP A 1 331 ? 54.071 3.483 6.380 1.00 30.91 319 ASP A C 1
ATOM 2424 O O . ASP A 1 331 ? 52.872 3.607 6.465 1.00 29.57 319 ASP A O 1
ATOM 2429 N N . LYS A 1 332 ? 54.775 2.771 7.255 1.00 30.96 320 LYS A N 1
ATOM 2430 C CA . LYS A 1 332 ? 54.112 2.044 8.366 1.00 34.59 320 LYS A CA 1
ATOM 2431 C C . LYS A 1 332 ? 54.733 2.388 9.698 1.00 34.13 320 LYS A C 1
ATOM 2432 O O . LYS A 1 332 ? 55.299 1.517 10.380 1.00 35.32 320 LYS A O 1
ATOM 2438 N N . PRO A 1 333 ? 54.642 3.655 10.104 1.00 32.51 321 PRO A N 1
ATOM 2439 C CA . PRO A 1 333 ? 55.249 3.971 11.397 1.00 33.36 321 PRO A CA 1
ATOM 2440 C C . PRO A 1 333 ? 54.474 3.211 12.497 1.00 32.46 321 PRO A C 1
ATOM 2441 O O . PRO A 1 333 ? 53.257 3.142 12.443 1.00 29.03 321 PRO A O 1
ATOM 2445 N N . PRO A 1 334 ? 55.170 2.647 13.478 1.00 32.98 322 PRO A N 1
ATOM 2446 C CA . PRO A 1 334 ? 54.462 1.926 14.545 1.00 34.56 322 PRO A CA 1
ATOM 2447 C C . PRO A 1 334 ? 53.463 2.853 15.235 1.00 36.57 322 PRO A C 1
ATOM 2448 O O . PRO A 1 334 ? 53.750 4.035 15.405 1.00 36.32 322 PRO A O 1
ATOM 2452 N N . HIS A 1 335 ? 52.327 2.299 15.649 1.00 38.32 323 HIS A N 1
ATOM 2453 C CA . HIS A 1 335 ? 51.265 2.990 16.423 1.00 38.55 323 HIS A CA 1
ATOM 2454 C C . HIS A 1 335 ? 50.494 4.195 15.899 1.00 37.77 323 HIS A C 1
ATOM 2455 O O . HIS A 1 335 ? 49.507 4.608 16.530 1.00 38.16 323 HIS A O 1
ATOM 2462 N N . LEU A 1 336 ? 50.931 4.781 14.788 1.00 35.92 324 LEU A N 1
ATOM 2463 C CA . LEU A 1 336 ? 50.263 5.966 14.249 1.00 35.31 324 LEU A CA 1
ATOM 2464 C C . LEU A 1 336 ? 48.999 5.762 13.445 1.00 37.43 324 LEU A C 1
ATOM 2465 O O . LEU A 1 336 ? 48.878 4.783 12.720 1.00 36.00 324 LEU A O 1
ATOM 2470 N N . GLU A 1 337 ? 48.104 6.757 13.514 1.00 38.53 325 GLU A N 1
ATOM 2471 C CA . GLU A 1 337 ? 46.828 6.760 12.795 1.00 39.90 325 GLU A CA 1
ATOM 2472 C C . GLU A 1 337 ? 46.680 8.065 12.006 1.00 39.26 325 GLU A C 1
ATOM 2473 O O . GLU A 1 337 ? 47.103 9.118 12.485 1.00 41.51 325 GLU A O 1
ATOM 2479 N N . LYS A 1 338 ? 46.067 8.048 10.827 1.00 36.14 326 LYS A N 1
ATOM 2480 C CA . LYS A 1 338 ? 45.940 9.331 10.099 1.00 35.39 326 LYS A CA 1
ATOM 2481 C C . LYS A 1 338 ? 45.086 10.317 10.904 1.00 34.64 326 LYS A C 1
ATOM 2482 O O . LYS A 1 338 ? 45.450 11.492 11.097 1.00 35.39 326 LYS A O 1
ATOM 2488 N N . THR A 1 339 ? 43.937 9.855 11.383 1.00 32.49 327 THR A N 1
ATOM 2489 C CA . THR A 1 339 ? 43.066 10.721 12.160 1.00 29.97 327 THR A CA 1
ATOM 2490 C C . THR A 1 339 ? 43.176 10.307 13.618 1.00 32.53 327 THR A C 1
ATOM 2491 O O . THR A 1 339 ? 42.866 9.142 13.962 1.00 28.81 327 THR A O 1
ATOM 2495 N N . VAL A 1 340 ? 43.648 11.229 14.473 1.00 29.02 328 VAL A N 1
ATOM 2496 C CA . VAL A 1 340 ? 43.770 10.954 15.909 1.00 31.64 328 VAL A CA 1
ATOM 2497 C C . VAL A 1 340 ? 42.438 11.360 16.583 1.00 32.49 328 VAL A C 1
ATOM 2498 O O . VAL A 1 340 ? 42.042 12.530 16.607 1.00 27.61 328 VAL A O 1
ATOM 2502 N N . VAL A 1 341 ? 41.751 10.362 17.133 1.00 34.21 329 VAL A N 1
ATOM 2503 C CA . VAL A 1 341 ? 40.409 10.520 17.725 1.00 39.50 329 VAL A CA 1
ATOM 2504 C C . VAL A 1 341 ? 40.346 10.100 19.182 1.00 41.85 329 VAL A C 1
ATOM 2505 O O . VAL A 1 341 ? 40.674 8.951 19.493 1.00 43.41 329 VAL A O 1
ATOM 2509 N N . LEU A 1 342 ? 39.899 11.007 20.059 1.00 42.49 330 LEU A N 1
ATOM 2510 C CA . LEU A 1 342 ? 39.817 10.720 21.495 1.00 44.65 330 LEU A CA 1
ATOM 2511 C C . LEU A 1 342 ? 38.416 10.224 21.896 1.00 46.59 330 LEU A C 1
ATOM 2512 O O . LEU A 1 342 ? 37.459 10.413 21.084 1.00 46.96 330 LEU A O 1
#

Foldseek 3Di:
DLLVVLLCCLQVPLLVLCVPPQVCVVCFDQEEEEEEADLSLLLRQLVQLVLCVQVVHHYYRYYLQCQLVVVDDDDDQEEEYEQEAAQQAAASSVSNQVSNVVSHYQYEYEYQDCVHPSVVRGNHYDHRVDDRDFLAHLVSLVSLRSNVSCVVSVHDPVVSSVLSVCQNVLLVLLLVLLVPDPLVFAQEEEEEASSSQSLRSSLQSLLCLLVGRYYYDHHVCCVVPVLVPQAARYEYEEAAPPCVVVVVVCVVSVVRHYHYFYDDPVTSRHDHRYSSNSSNSSSSSNSNSCVSSVVVPHHSRCRPPGDSHHYD

InterPro domains:
  IPR001347 SIS domain [PF01380] (42-162)
  IPR001347 SIS domain [PS51464] (31-172)
  IPR001347 SIS domain [PS51464] (191-321)
  IPR035466 GlmS/AgaS, SIS domain 1 [cd05008] (43-167)
  IPR035490 GlmS/FrlB, SIS domain 2 [cd05009] (186-329)
  IPR046348 SIS domain superfamily [SSF53697] (4-328)

Sequence (312 aa):
SKTLKEITDQKNELKKFFENFVLNLEKITDEVLFVGCGSSYNLALTISYYFERVLKIRTKAIPAGEVAFQKIPDLEERGLAFLFSRTGNTTEVLLANDVLKKRNHRTIGITIEEESRLAKESDLPLVFPVREEAIVTKSFSILLSLFLADKIAGNSTERFSELVGYSPEFFDISWKVIEKIDLKEHDHFVFLGSEFFGVSLESALKCIESLTFSEAYSTLEYRHGPKALVKKGTLVFQKVSGDEQEKRLRKELESLGATVLEVGEGGDIPVSNDWKSAFLRTVPAQILGYQKAISRGISPDKPPHLEKTVVL